Protein AF-A0A0D0AWM8-F1 (afdb_monomer_lite)

Sequence (197 aa):
MLVARLTASSKRKIRGLIKRHLDLTKLFRNLPQSRLDFLKREVLLDTDLSFLTQYEDGWAVDVLIRKVYFERHQMVQEKLRPVRRVRRYNHQSLLTSSRSRVSPEPRLRARRTRANTSSRVAFLSTRLDSATPSLLRFHKAIVQAGLCTDEHLHQLFHMSAASRDTFISQALGRMKSTIFERVAVMDILERMNNEQL

pLDDT: mean 71.69, std 17.21, range [31.72, 91.38]

Foldseek 3Di:
DLVVPCDPVNLVVLLVLCVVQPDLVDDPVPTPVVSVVVSLVVLCPDPVNVVQVVDPPSVSVVVSNNVSSVVSVVVVVVVVPDPPPPDPDDDDDDDDDDDDDDDDDDDDDPDDPPPVDCWVLVVLLVLLCVVPVVSNVLSVLLCVLPPVGSVSLVVLLPDDPVVVLVSLCVSCVVDPDDPVSSVVSSVSSVVSSVVVD

Structure (mmCIF, N/CA/C/O backbone):
data_AF-A0A0D0AWM8-F1
#
_entry.id   AF-A0A0D0AWM8-F1
#
loop_
_atom_site.group_PDB
_atom_site.id
_atom_site.type_symbol
_atom_site.label_atom_id
_atom_site.label_alt_id
_atom_site.label_comp_id
_atom_site.label_asym_id
_atom_site.label_entity_id
_atom_site.label_seq_id
_atom_site.pdbx_PDB_ins_code
_atom_site.Cartn_x
_atom_site.Cartn_y
_atom_site.Cartn_z
_atom_site.occupancy
_atom_site.B_iso_or_equiv
_atom_site.auth_seq_id
_atom_site.auth_comp_id
_atom_site.auth_asym_id
_atom_site.auth_atom_id
_atom_site.pdbx_PDB_model_num
ATOM 1 N N . MET A 1 1 ? -9.111 -0.826 9.618 1.00 50.78 1 MET A N 1
ATOM 2 C CA . MET A 1 1 ? -9.585 -2.145 10.109 1.00 50.78 1 MET A CA 1
ATOM 3 C C . MET A 1 1 ? -8.963 -3.379 9.424 1.00 50.78 1 MET A C 1
ATOM 5 O O . MET A 1 1 ? -9.056 -4.458 9.988 1.00 50.78 1 MET A O 1
ATOM 9 N N . LEU A 1 2 ? -8.269 -3.265 8.278 1.00 52.06 2 LEU A N 1
ATOM 10 C CA . LEU A 1 2 ? -7.658 -4.406 7.555 1.00 52.06 2 LEU A CA 1
ATOM 11 C C . LEU A 1 2 ? -6.510 -5.125 8.296 1.00 52.06 2 LEU A C 1
ATOM 13 O O . LEU A 1 2 ? -6.300 -6.322 8.126 1.00 52.06 2 LEU A O 1
ATOM 17 N N . VAL A 1 3 ? -5.762 -4.405 9.139 1.00 49.53 3 VAL A N 1
ATOM 18 C CA . VAL A 1 3 ? -4.588 -4.955 9.847 1.00 49.53 3 VAL A CA 1
ATOM 19 C C . VAL A 1 3 ? -4.983 -5.853 11.026 1.00 49.53 3 VAL A C 1
ATOM 21 O O . VAL A 1 3 ? -4.228 -6.756 11.364 1.00 49.53 3 VAL A O 1
ATOM 24 N N . ALA A 1 4 ? -6.172 -5.655 11.605 1.00 50.56 4 ALA A N 1
ATOM 25 C CA . ALA A 1 4 ? -6.632 -6.406 12.776 1.00 50.56 4 ALA A CA 1
ATOM 26 C C . ALA A 1 4 ? -7.099 -7.835 12.443 1.00 50.56 4 ALA A C 1
ATOM 28 O O . ALA A 1 4 ? -7.116 -8.688 13.322 1.00 50.56 4 ALA A O 1
ATOM 29 N N . ARG A 1 5 ? -7.446 -8.114 11.177 1.00 56.75 5 ARG A N 1
ATOM 30 C CA . ARG A 1 5 ? -7.924 -9.434 10.724 1.00 56.75 5 ARG A CA 1
ATOM 31 C C . ARG A 1 5 ? -6.872 -10.272 9.998 1.00 56.75 5 ARG A C 1
ATOM 33 O O . ARG A 1 5 ? -7.149 -11.411 9.634 1.00 56.75 5 ARG A O 1
ATOM 40 N N . LEU A 1 6 ? -5.660 -9.749 9.787 1.00 68.12 6 LEU A N 1
ATOM 41 C CA . LEU A 1 6 ? -4.620 -10.514 9.106 1.00 68.12 6 LEU A CA 1
ATOM 42 C C . LEU A 1 6 ? -3.987 -11.521 10.070 1.00 68.12 6 LEU A C 1
ATOM 44 O O . LEU A 1 6 ? -3.055 -11.197 10.807 1.00 68.12 6 LEU A O 1
ATOM 48 N N . THR A 1 7 ? -4.485 -12.753 10.056 1.00 78.75 7 THR A N 1
ATOM 49 C CA . THR A 1 7 ? -3.904 -13.821 10.871 1.00 78.75 7 THR A CA 1
ATOM 50 C C . THR A 1 7 ? -2.469 -14.124 10.423 1.00 78.75 7 THR A C 1
ATOM 52 O O . THR A 1 7 ? -2.086 -13.936 9.259 1.00 78.75 7 THR A O 1
ATOM 55 N N . ALA A 1 8 ? -1.650 -14.641 11.342 1.00 78.19 8 ALA A N 1
ATOM 56 C CA . ALA A 1 8 ? -0.303 -15.107 11.012 1.00 78.19 8 ALA A CA 1
ATOM 57 C C . ALA A 1 8 ? -0.316 -16.191 9.911 1.00 78.19 8 ALA A C 1
ATOM 59 O O . ALA A 1 8 ? 0.629 -16.273 9.123 1.00 78.19 8 ALA A O 1
ATOM 60 N N . SER A 1 9 ? -1.402 -16.973 9.826 1.00 81.56 9 SER A N 1
ATOM 61 C CA . SER A 1 9 ? -1.631 -17.975 8.780 1.00 81.56 9 SER A CA 1
ATOM 62 C C . SER A 1 9 ? -1.803 -17.329 7.400 1.00 81.56 9 SER A C 1
ATOM 64 O O . SER A 1 9 ? -1.044 -17.631 6.476 1.00 81.56 9 SER A O 1
ATOM 66 N N . SER A 1 10 ? -2.694 -16.339 7.283 1.00 82.69 10 SER A N 1
ATOM 67 C CA . SER A 1 10 ? -2.943 -15.595 6.039 1.00 82.69 10 SER A CA 1
ATOM 68 C C . SER A 1 10 ? -1.670 -14.918 5.520 1.00 82.69 10 SER A C 1
ATOM 70 O O . SER A 1 10 ? -1.328 -15.015 4.341 1.00 82.69 10 SER A O 1
ATOM 72 N N . LYS A 1 11 ? -0.888 -14.301 6.418 1.00 84.19 11 LYS A N 1
ATOM 73 C CA . LYS A 1 11 ? 0.402 -13.690 6.062 1.00 84.19 11 LYS A CA 1
ATOM 74 C C . LYS A 1 11 ? 1.405 -14.725 5.537 1.00 84.19 11 LYS A C 1
ATOM 76 O O . LYS A 1 11 ? 2.137 -14.443 4.587 1.00 84.19 11 LYS A O 1
ATOM 81 N N . ARG A 1 12 ? 1.451 -15.918 6.141 1.00 85.75 12 ARG A N 1
ATOM 82 C CA . ARG A 1 12 ? 2.337 -17.018 5.726 1.00 85.75 12 ARG A CA 1
ATOM 83 C C . ARG A 1 12 ? 1.957 -17.553 4.343 1.00 85.75 12 ARG A C 1
ATOM 85 O O . ARG A 1 12 ? 2.853 -17.766 3.528 1.00 85.75 12 ARG A O 1
ATOM 92 N N . LYS A 1 13 ? 0.661 -17.696 4.056 1.00 87.75 13 LYS A N 1
ATOM 93 C CA . LYS A 1 13 ? 0.150 -18.095 2.735 1.00 87.75 13 LYS A CA 1
ATOM 94 C C . LYS A 1 13 ? 0.514 -17.091 1.644 1.00 87.75 13 LYS A C 1
ATOM 96 O O . LYS A 1 13 ? 1.164 -17.466 0.669 1.00 87.75 13 LYS A O 1
ATOM 101 N N . ILE A 1 14 ? 0.216 -15.806 1.856 1.00 88.06 14 ILE A N 1
ATOM 102 C CA . ILE A 1 14 ? 0.568 -14.728 0.913 1.00 88.06 14 ILE A CA 1
ATOM 103 C C . ILE A 1 14 ? 2.084 -14.689 0.679 1.00 88.06 14 ILE A C 1
ATOM 105 O O . ILE A 1 14 ? 2.544 -14.586 -0.456 1.00 88.06 14 ILE A O 1
ATOM 109 N N . ARG A 1 15 ? 2.886 -14.856 1.737 1.00 88.44 15 ARG A N 1
ATOM 110 C CA . ARG A 1 15 ? 4.348 -14.970 1.628 1.00 88.44 15 ARG A CA 1
ATOM 111 C C . ARG A 1 15 ? 4.773 -16.160 0.756 1.00 88.44 15 ARG A C 1
ATOM 113 O O . ARG A 1 15 ? 5.710 -16.026 -0.027 1.00 88.44 15 ARG A O 1
ATOM 120 N N . GLY A 1 16 ? 4.107 -17.307 0.880 1.00 87.94 16 GLY A N 1
ATOM 121 C CA . GLY A 1 16 ? 4.345 -18.485 0.042 1.00 87.94 16 GLY A CA 1
ATOM 122 C C . GLY A 1 16 ? 4.010 -18.248 -1.432 1.00 87.94 16 GLY A C 1
ATOM 123 O O . GLY A 1 16 ? 4.785 -18.631 -2.304 1.00 87.94 16 GLY A O 1
ATOM 124 N N . LEU A 1 17 ? 2.898 -17.570 -1.716 1.00 89.19 17 LEU A N 1
ATOM 125 C CA . LEU A 1 17 ? 2.497 -17.189 -3.074 1.00 89.19 17 LEU A CA 1
ATOM 126 C C . LEU A 1 17 ? 3.496 -16.207 -3.709 1.00 89.19 17 LEU A C 1
ATOM 128 O O . LEU A 1 17 ? 3.991 -16.444 -4.808 1.00 89.19 17 LEU A O 1
ATOM 132 N N . ILE A 1 18 ? 3.901 -15.173 -2.967 1.00 89.38 18 ILE A N 1
ATOM 133 C CA . ILE A 1 18 ? 4.913 -14.199 -3.402 1.00 89.38 18 ILE A CA 1
ATOM 134 C C . ILE A 1 18 ? 6.239 -14.885 -3.753 1.00 89.38 18 ILE A C 1
ATOM 136 O O . ILE A 1 18 ? 6.825 -14.589 -4.789 1.00 89.38 18 ILE A O 1
ATOM 140 N N . LYS A 1 19 ? 6.709 -15.826 -2.924 1.00 87.06 19 LYS A N 1
ATOM 141 C CA . LYS A 1 19 ? 7.959 -16.561 -3.181 1.00 87.06 19 LYS A CA 1
ATOM 142 C C . LYS A 1 19 ? 7.915 -17.420 -4.446 1.00 87.06 19 LYS A C 1
ATOM 144 O O . LYS A 1 19 ? 8.978 -17.653 -5.021 1.00 87.06 19 LYS A O 1
ATOM 149 N N . ARG A 1 20 ? 6.736 -17.933 -4.812 1.00 86.00 20 ARG A N 1
ATOM 150 C CA . ARG A 1 20 ? 6.532 -18.794 -5.987 1.00 86.00 20 ARG A CA 1
ATOM 151 C C . ARG A 1 20 ? 6.455 -17.986 -7.277 1.00 86.00 20 ARG A C 1
ATOM 153 O O . ARG A 1 20 ? 7.038 -18.396 -8.273 1.00 86.00 20 ARG A O 1
ATOM 160 N N . HIS A 1 21 ? 5.775 -16.842 -7.240 1.00 85.81 21 HIS A N 1
ATOM 161 C CA . HIS A 1 21 ? 5.359 -16.144 -8.461 1.00 85.81 21 HIS A CA 1
ATOM 162 C C . HIS A 1 21 ? 6.088 -14.833 -8.734 1.00 85.81 21 HIS A C 1
ATOM 164 O O . HIS A 1 21 ? 6.073 -14.365 -9.873 1.00 85.81 21 HIS A O 1
ATOM 170 N N . LEU A 1 22 ? 6.730 -14.237 -7.724 1.00 87.81 22 LEU A N 1
ATOM 171 C CA . LEU A 1 22 ? 7.427 -12.961 -7.862 1.00 87.81 22 LEU A CA 1
ATOM 172 C C . LEU A 1 22 ? 8.943 -13.118 -7.756 1.00 87.81 22 LEU A C 1
ATOM 174 O O . LEU A 1 22 ? 9.480 -13.833 -6.907 1.00 87.81 22 LEU A O 1
ATOM 178 N N . ASP A 1 23 ? 9.640 -12.362 -8.598 1.00 83.19 23 ASP A N 1
ATOM 179 C CA . ASP A 1 23 ? 11.089 -12.236 -8.548 1.00 83.19 23 ASP A CA 1
ATOM 180 C C . ASP A 1 23 ? 11.499 -11.257 -7.442 1.00 83.19 23 ASP A C 1
ATOM 182 O O . ASP A 1 23 ? 11.475 -10.039 -7.618 1.00 83.19 23 ASP A O 1
ATOM 186 N N . LEU A 1 24 ? 11.909 -11.809 -6.298 1.00 82.75 24 LEU A N 1
ATOM 187 C CA . LEU A 1 24 ? 12.303 -11.047 -5.109 1.00 82.75 24 LEU A CA 1
ATOM 188 C C . LEU A 1 24 ? 13.568 -10.191 -5.300 1.00 82.75 24 LEU A C 1
ATOM 190 O O . LEU A 1 24 ? 13.866 -9.362 -4.436 1.00 82.75 24 LEU A O 1
ATOM 194 N N . THR A 1 25 ? 14.324 -10.389 -6.387 1.00 78.38 25 THR A N 1
ATOM 195 C CA . THR A 1 25 ? 15.493 -9.554 -6.711 1.00 78.38 25 THR A CA 1
ATOM 196 C C . THR A 1 25 ? 15.079 -8.188 -7.255 1.00 78.38 25 THR A C 1
ATOM 198 O O . THR A 1 25 ? 15.811 -7.207 -7.105 1.00 78.38 25 THR A O 1
ATOM 201 N N . LYS A 1 26 ? 13.874 -8.092 -7.826 1.00 78.00 26 LYS A N 1
ATOM 202 C CA . LYS A 1 26 ? 13.343 -6.867 -8.419 1.00 78.00 26 LYS A CA 1
ATOM 203 C C . LYS A 1 26 ? 12.632 -6.012 -7.375 1.00 78.00 26 LYS A C 1
ATOM 205 O O . LYS A 1 26 ? 12.106 -6.482 -6.364 1.00 78.00 26 LYS A O 1
ATOM 210 N N . LEU A 1 27 ? 12.609 -4.704 -7.610 1.00 76.94 27 LEU A N 1
ATOM 211 C CA . LEU A 1 27 ? 11.749 -3.808 -6.839 1.00 76.94 27 LEU A CA 1
ATOM 212 C C . LEU A 1 27 ? 10.287 -4.077 -7.198 1.00 76.94 27 LEU A C 1
ATOM 214 O O . LEU A 1 27 ? 9.996 -4.413 -8.340 1.00 76.94 27 LEU A O 1
ATOM 218 N N . PHE A 1 28 ? 9.375 -3.870 -6.244 1.00 80.88 28 PHE A N 1
ATOM 219 C CA . PHE A 1 28 ? 7.944 -4.123 -6.452 1.00 80.88 28 PHE A CA 1
ATOM 220 C C . PHE A 1 28 ? 7.397 -3.397 -7.692 1.00 80.88 28 PHE A C 1
ATOM 222 O O . PHE A 1 28 ? 6.732 -4.001 -8.520 1.00 80.88 28 PHE A O 1
ATOM 229 N N . ARG A 1 29 ? 7.773 -2.123 -7.864 1.00 80.44 29 ARG A N 1
ATOM 230 C CA . ARG A 1 29 ? 7.414 -1.286 -9.024 1.00 80.44 29 ARG A CA 1
ATOM 231 C C . ARG A 1 29 ? 7.942 -1.784 -10.377 1.00 80.44 29 ARG A C 1
ATOM 233 O O . ARG A 1 29 ? 7.466 -1.341 -11.408 1.00 80.44 29 ARG A O 1
ATOM 240 N N . ASN A 1 30 ? 8.941 -2.665 -10.367 1.00 82.75 30 ASN A N 1
ATOM 241 C CA . ASN A 1 30 ? 9.552 -3.224 -11.574 1.00 82.75 30 ASN A CA 1
ATOM 242 C C . ASN A 1 30 ? 9.025 -4.639 -11.872 1.00 82.75 30 ASN A C 1
ATOM 244 O O . ASN A 1 30 ? 9.560 -5.320 -12.749 1.00 82.75 30 ASN A O 1
ATOM 248 N N . LEU A 1 31 ? 8.052 -5.132 -11.099 1.00 84.56 31 LEU A N 1
ATOM 249 C CA . LEU A 1 31 ? 7.431 -6.421 -11.367 1.00 84.56 31 LEU A CA 1
ATOM 250 C C . LEU A 1 31 ? 6.466 -6.288 -12.553 1.00 84.56 31 LEU A C 1
ATOM 252 O O . LEU A 1 31 ? 5.778 -5.274 -12.660 1.00 84.56 31 LEU A O 1
ATOM 256 N N . PRO A 1 32 ? 6.384 -7.299 -13.434 1.00 89.44 32 PRO A N 1
ATOM 257 C CA . PRO A 1 32 ? 5.411 -7.289 -14.517 1.00 89.44 32 PRO A CA 1
ATOM 258 C C . PRO A 1 32 ? 3.991 -7.218 -13.952 1.00 89.44 32 PRO A C 1
ATOM 260 O O . PRO A 1 32 ? 3.639 -8.031 -13.092 1.00 89.44 32 PRO A O 1
ATOM 263 N N . GLN A 1 33 ? 3.167 -6.304 -14.469 1.00 86.56 33 GLN A N 1
ATOM 264 C CA . GLN A 1 33 ? 1.781 -6.148 -14.019 1.00 86.56 33 GLN A CA 1
ATOM 265 C C . GLN A 1 33 ? 0.993 -7.459 -14.155 1.00 86.56 33 GLN A C 1
ATOM 267 O O . GLN A 1 33 ? 0.321 -7.872 -13.219 1.00 86.56 33 GLN A O 1
ATOM 272 N N . SER A 1 34 ? 1.216 -8.208 -15.239 1.00 89.44 34 SER A N 1
ATOM 273 C CA . SER A 1 34 ? 0.613 -9.530 -15.455 1.00 89.44 34 SER A CA 1
ATOM 274 C C . SER A 1 34 ? 0.899 -10.541 -14.337 1.00 89.44 34 SER A C 1
ATOM 276 O O . SER A 1 34 ? 0.054 -11.380 -14.029 1.00 89.44 34 SER A O 1
ATOM 278 N N . ARG A 1 35 ? 2.071 -10.469 -13.690 1.00 88.81 35 ARG A N 1
ATOM 279 C CA . ARG A 1 35 ? 2.420 -11.329 -12.545 1.00 88.81 35 ARG A CA 1
ATOM 280 C C . ARG A 1 35 ? 1.729 -10.881 -11.264 1.00 88.81 35 ARG A C 1
ATOM 282 O O . ARG A 1 35 ? 1.361 -11.731 -10.457 1.00 88.81 35 ARG A O 1
ATOM 289 N N . LEU A 1 36 ? 1.556 -9.573 -11.082 1.00 87.62 36 LEU A N 1
ATOM 290 C CA . LEU A 1 36 ? 0.803 -9.017 -9.959 1.00 87.62 36 LEU A CA 1
ATOM 291 C C . LEU A 1 36 ? -0.684 -9.355 -10.083 1.00 87.62 36 LEU A C 1
ATOM 293 O O . LEU A 1 36 ? -1.266 -9.842 -9.118 1.00 87.62 36 LEU A O 1
ATOM 297 N N . ASP A 1 37 ? -1.262 -9.207 -11.273 1.00 89.38 37 ASP A N 1
ATOM 298 C CA . ASP A 1 37 ? -2.662 -9.540 -11.544 1.00 89.38 37 ASP A CA 1
ATOM 299 C C . ASP A 1 37 ? -2.925 -11.039 -11.370 1.00 89.38 37 ASP A C 1
ATOM 301 O O . ASP A 1 37 ? -3.928 -11.433 -10.775 1.00 89.38 37 ASP A O 1
ATOM 305 N N . PHE A 1 38 ? -2.002 -11.890 -11.832 1.00 91.38 38 PHE A N 1
ATOM 306 C CA . PHE A 1 38 ? -2.073 -13.333 -11.605 1.00 91.38 38 PHE A CA 1
ATOM 307 C C . PHE A 1 38 ? -2.063 -13.669 -10.109 1.00 91.38 38 PHE A C 1
ATOM 309 O O . PHE A 1 38 ? -2.943 -14.378 -9.625 1.00 91.38 38 PHE A O 1
ATOM 316 N N . LEU A 1 39 ? -1.108 -13.107 -9.360 1.00 90.69 39 LEU A N 1
ATOM 317 C CA . LEU A 1 39 ? -1.007 -13.304 -7.916 1.00 90.69 39 LEU A CA 1
ATOM 318 C C . LEU A 1 39 ? -2.261 -12.801 -7.185 1.00 90.69 39 LEU A C 1
ATOM 320 O O . LEU A 1 39 ? -2.728 -13.444 -6.248 1.00 90.69 39 LEU A O 1
ATOM 324 N N . LYS A 1 40 ? -2.819 -11.666 -7.616 1.00 89.56 40 LYS A N 1
ATOM 325 C CA . LYS A 1 40 ? -4.054 -11.094 -7.074 1.00 89.56 40 LYS A CA 1
ATOM 326 C C . LYS A 1 40 ? -5.232 -12.045 -7.269 1.00 89.56 40 LYS A C 1
ATOM 328 O O . LYS A 1 40 ? -5.957 -12.302 -6.312 1.00 89.56 40 LYS A O 1
ATOM 333 N N . ARG A 1 41 ? -5.386 -12.620 -8.466 1.00 89.25 41 ARG A N 1
ATOM 334 C CA . ARG A 1 41 ? -6.412 -13.638 -8.745 1.00 89.25 41 ARG A CA 1
ATOM 335 C C . ARG A 1 41 ? -6.224 -14.878 -7.876 1.00 89.25 41 ARG A C 1
ATOM 337 O O . ARG A 1 41 ? -7.182 -15.336 -7.273 1.00 89.25 41 ARG A O 1
ATOM 344 N N . GLU A 1 42 ? -5.002 -15.385 -7.751 1.00 89.50 42 GLU A N 1
ATOM 345 C CA . GLU A 1 42 ? -4.717 -16.575 -6.939 1.00 89.50 42 GLU A CA 1
ATOM 346 C C . GLU A 1 42 ? -5.000 -16.347 -5.445 1.00 89.50 42 GLU A C 1
ATOM 348 O O . GLU A 1 42 ? -5.517 -17.233 -4.773 1.00 89.50 42 GLU A O 1
ATOM 353 N N . VAL A 1 43 ? -4.730 -15.142 -4.929 1.00 88.25 43 VAL A N 1
ATOM 354 C CA . VAL A 1 43 ? -5.095 -14.752 -3.558 1.00 88.25 43 VAL A CA 1
ATOM 355 C C . VAL A 1 43 ? -6.612 -14.696 -3.370 1.00 88.25 43 VAL A C 1
ATOM 357 O O . VAL A 1 43 ? -7.100 -15.145 -2.339 1.00 88.25 43 VAL A O 1
ATOM 360 N N . LEU A 1 44 ? -7.354 -14.162 -4.343 1.00 87.31 44 LEU A N 1
ATOM 361 C CA . LEU A 1 44 ? -8.818 -14.080 -4.280 1.00 87.31 44 LEU A CA 1
ATOM 362 C C . LEU A 1 44 ? -9.501 -15.450 -4.407 1.00 87.31 44 LEU A C 1
ATOM 364 O O . LEU A 1 44 ? -10.612 -15.618 -3.915 1.00 87.31 44 LEU A O 1
ATOM 368 N N . LEU A 1 45 ? -8.840 -16.419 -5.044 1.00 87.31 45 LEU A N 1
ATOM 369 C CA . LEU A 1 45 ? -9.319 -17.797 -5.177 1.00 87.31 45 LEU A CA 1
ATOM 370 C C . LEU A 1 45 ? -9.010 -18.673 -3.947 1.00 87.31 45 LEU A C 1
ATOM 372 O O . LEU A 1 45 ? -9.565 -19.764 -3.831 1.00 87.31 45 LEU A O 1
ATOM 376 N N . ASP A 1 46 ? -8.144 -18.234 -3.026 1.00 86.31 46 ASP A N 1
ATOM 377 C CA . ASP A 1 46 ? -7.833 -18.982 -1.801 1.00 86.31 46 ASP A CA 1
ATOM 378 C C . ASP A 1 46 ? -8.951 -18.792 -0.761 1.00 86.31 46 ASP A C 1
ATOM 380 O O . ASP A 1 46 ? -9.216 -17.681 -0.294 1.00 86.31 46 ASP A O 1
ATOM 384 N N . THR A 1 47 ? -9.589 -19.891 -0.355 1.00 82.56 47 THR A N 1
ATOM 385 C CA . THR A 1 47 ? -10.704 -19.898 0.606 1.00 82.56 47 THR A CA 1
ATOM 386 C C . THR A 1 47 ? -10.344 -19.272 1.953 1.00 82.56 47 THR A C 1
ATOM 388 O O . THR A 1 47 ? -11.189 -18.616 2.566 1.00 82.56 47 THR A O 1
ATOM 391 N N . ASP A 1 48 ? -9.084 -19.375 2.389 1.00 81.38 48 ASP A N 1
ATOM 392 C CA . ASP A 1 48 ? -8.620 -18.792 3.660 1.00 81.38 48 ASP A CA 1
ATOM 393 C C . ASP A 1 48 ? -8.409 -17.273 3.571 1.00 81.38 48 ASP A C 1
ATOM 395 O O . ASP A 1 48 ? -8.196 -16.596 4.582 1.00 81.38 48 ASP A O 1
ATOM 399 N N . LEU A 1 49 ? -8.424 -16.733 2.353 1.00 83.62 49 LEU A N 1
ATOM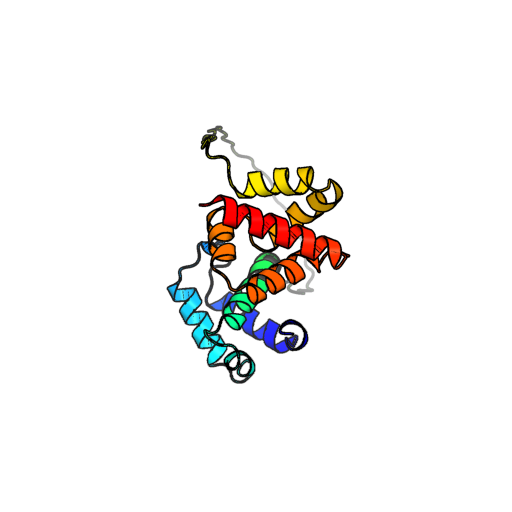 400 C CA . LEU A 1 49 ? -8.294 -15.315 2.040 1.00 83.62 49 LEU A CA 1
ATOM 401 C C . LEU A 1 49 ? -9.588 -14.752 1.437 1.00 83.62 49 LEU A C 1
ATOM 403 O O . LEU A 1 49 ? -9.609 -13.594 1.032 1.00 83.62 49 LEU A O 1
ATOM 407 N N . SER A 1 50 ? -10.678 -15.525 1.452 1.00 81.19 50 SER A N 1
ATOM 408 C CA . SER A 1 50 ? -11.997 -15.134 0.938 1.00 81.19 50 SER A CA 1
ATOM 409 C C . SER A 1 50 ? -12.530 -13.843 1.559 1.00 81.19 50 SER A C 1
ATOM 411 O O . SER A 1 50 ? -13.167 -13.058 0.875 1.00 81.19 50 SER A O 1
ATOM 413 N N . PHE A 1 51 ? -12.185 -13.526 2.810 1.00 82.44 51 PHE A N 1
ATOM 414 C CA . PHE A 1 51 ? -12.526 -12.233 3.419 1.00 82.44 51 PHE A CA 1
ATOM 415 C C . PHE A 1 51 ? -11.932 -11.025 2.670 1.00 82.44 51 PHE A C 1
ATOM 417 O O . PHE A 1 51 ? -12.292 -9.889 2.964 1.00 82.44 51 PHE A O 1
ATOM 424 N N . LEU A 1 52 ? -10.989 -11.221 1.744 1.00 82.75 52 LEU A N 1
ATOM 425 C CA . LEU A 1 52 ? -10.443 -10.155 0.909 1.00 82.75 52 LEU A CA 1
ATOM 426 C C . LEU A 1 52 ? -11.349 -9.797 -0.274 1.00 82.75 52 LEU A C 1
ATOM 428 O O . LEU A 1 52 ? -11.192 -8.706 -0.814 1.00 82.75 52 LEU A O 1
ATOM 432 N N . THR A 1 53 ? -12.305 -10.655 -0.644 1.00 82.69 53 THR A N 1
ATOM 433 C CA . THR A 1 53 ? -13.268 -10.380 -1.726 1.00 82.69 53 THR A CA 1
ATOM 434 C C . THR A 1 53 ? -14.286 -9.308 -1.342 1.00 82.69 53 THR A C 1
ATOM 436 O O . THR A 1 53 ? -14.836 -8.656 -2.218 1.00 82.69 53 THR A O 1
ATOM 439 N N . GLN A 1 54 ? -14.487 -9.068 -0.039 1.00 80.25 54 GLN A N 1
ATOM 440 C CA . GLN A 1 54 ? -15.374 -8.011 0.467 1.00 80.25 54 GLN A CA 1
ATOM 441 C C . GLN A 1 54 ? -14.851 -6.588 0.186 1.00 80.25 54 GLN A C 1
ATOM 443 O O . GLN A 1 54 ? -15.543 -5.614 0.464 1.00 80.25 54 GLN A O 1
ATOM 448 N N . TYR A 1 55 ? -13.606 -6.454 -0.284 1.00 80.38 55 TYR A N 1
ATOM 449 C CA . TYR A 1 55 ? -13.017 -5.171 -0.649 1.00 80.38 55 TYR A CA 1
ATOM 450 C C . TYR A 1 55 ? -13.099 -4.995 -2.164 1.00 80.38 55 TYR A C 1
ATOM 452 O O . TYR A 1 55 ? -12.475 -5.754 -2.910 1.00 80.38 55 TYR A O 1
ATOM 460 N N . GLU A 1 56 ? -13.840 -3.972 -2.591 1.00 74.25 56 GLU A N 1
ATOM 461 C CA . GLU A 1 56 ? -14.014 -3.609 -4.000 1.00 74.25 56 GLU A CA 1
ATOM 462 C C . GLU A 1 56 ? -12.669 -3.472 -4.725 1.00 74.25 56 GLU A C 1
ATOM 464 O O . GLU A 1 56 ? -11.642 -3.147 -4.124 1.00 74.25 56 GLU A O 1
ATOM 469 N N . ASP A 1 57 ? -12.647 -3.810 -6.012 1.00 75.56 57 ASP A N 1
ATOM 470 C CA . ASP A 1 57 ? -11.467 -3.758 -6.887 1.00 75.56 57 ASP A CA 1
ATOM 471 C C . ASP A 1 57 ? -10.234 -4.545 -6.404 1.00 75.56 57 ASP A C 1
ATOM 473 O O . ASP A 1 57 ? -9.149 -4.455 -6.985 1.00 75.56 57 ASP A O 1
ATOM 477 N N . GLY A 1 58 ? -10.352 -5.338 -5.335 1.00 75.25 58 GLY A N 1
ATOM 478 C CA . GLY A 1 58 ? -9.257 -6.106 -4.751 1.00 75.25 58 GLY A CA 1
ATOM 479 C C . GLY A 1 58 ? -8.087 -5.249 -4.251 1.00 75.25 58 GLY A C 1
ATOM 480 O O . GLY A 1 58 ? -6.976 -5.767 -4.121 1.00 75.25 58 GLY A O 1
ATOM 481 N N . TRP A 1 59 ? -8.293 -3.960 -3.953 1.00 80.31 59 TRP A N 1
ATOM 482 C CA . TRP A 1 59 ? -7.220 -3.064 -3.483 1.00 80.31 59 TRP A CA 1
ATOM 483 C C . TRP A 1 59 ? -6.562 -3.579 -2.194 1.00 80.31 59 TRP A C 1
ATOM 485 O O . TRP A 1 59 ? -5.356 -3.431 -1.980 1.00 80.31 59 TRP A O 1
ATOM 495 N N . ALA A 1 60 ? -7.346 -4.237 -1.336 1.00 82.06 60 ALA A N 1
ATOM 496 C CA . ALA A 1 60 ? -6.860 -4.839 -0.103 1.00 82.06 60 ALA A CA 1
ATOM 497 C C . ALA A 1 60 ? -5.805 -5.920 -0.374 1.00 82.06 60 ALA A C 1
ATOM 499 O O . ALA A 1 60 ? -4.817 -6.023 0.356 1.00 82.06 60 ALA A O 1
ATOM 500 N N . VAL A 1 61 ? -5.980 -6.689 -1.452 1.00 84.88 61 VAL A N 1
ATOM 501 C CA . VAL A 1 61 ? -5.016 -7.697 -1.899 1.00 84.88 61 VAL A CA 1
ATOM 502 C C . VAL A 1 61 ? -3.718 -7.022 -2.333 1.00 84.88 61 VAL A C 1
ATOM 504 O O . VAL A 1 61 ? -2.646 -7.428 -1.886 1.00 84.88 61 VAL A O 1
ATOM 507 N N . ASP A 1 62 ? -3.799 -5.934 -3.101 1.00 83.69 62 ASP A N 1
ATOM 508 C CA . ASP A 1 62 ? -2.622 -5.186 -3.557 1.00 83.69 62 ASP A CA 1
ATOM 509 C C . ASP A 1 62 ? -1.821 -4.600 -2.390 1.00 83.69 62 ASP A C 1
ATOM 511 O O . ASP A 1 62 ? -0.591 -4.712 -2.343 1.00 83.69 62 ASP A O 1
ATOM 515 N N . VAL A 1 63 ? -2.508 -4.026 -1.400 1.00 82.50 63 VAL A N 1
ATOM 516 C CA . VAL A 1 63 ? -1.880 -3.502 -0.179 1.00 82.50 63 VAL A CA 1
ATOM 517 C C . VAL A 1 63 ? -1.195 -4.618 0.608 1.00 82.50 63 VAL A C 1
ATOM 519 O O . VAL A 1 63 ? -0.078 -4.433 1.100 1.00 82.50 63 VAL A O 1
ATOM 522 N N . LEU A 1 64 ? -1.823 -5.789 0.719 1.00 84.31 64 LEU A N 1
ATOM 523 C CA . LEU A 1 64 ? -1.254 -6.925 1.440 1.00 84.31 64 LEU A CA 1
ATOM 524 C C . LEU A 1 64 ? -0.056 -7.532 0.725 1.00 84.31 64 LEU A C 1
ATOM 526 O O . LEU A 1 64 ? 0.968 -7.770 1.371 1.00 84.31 64 LEU A O 1
ATOM 530 N N . ILE A 1 65 ? -0.147 -7.725 -0.590 1.00 86.31 65 ILE A N 1
ATOM 531 C CA . ILE A 1 65 ? 0.969 -8.197 -1.406 1.00 86.31 65 ILE A CA 1
ATOM 532 C C . ILE A 1 65 ? 2.141 -7.230 -1.250 1.00 86.31 65 ILE A C 1
ATOM 534 O O . ILE A 1 65 ? 3.233 -7.673 -0.899 1.00 86.31 65 ILE A O 1
ATOM 538 N N . ARG A 1 66 ? 1.923 -5.914 -1.405 1.00 84.88 66 ARG A N 1
ATOM 539 C CA . ARG A 1 66 ? 2.966 -4.897 -1.190 1.00 84.88 66 ARG A CA 1
ATOM 540 C C . ARG A 1 66 ? 3.566 -5.009 0.201 1.00 84.88 66 ARG A C 1
ATOM 542 O O . ARG A 1 66 ? 4.781 -5.123 0.330 1.00 84.88 66 ARG A O 1
ATOM 549 N N . LYS A 1 67 ? 2.736 -5.016 1.246 1.00 81.81 67 LYS A N 1
ATOM 550 C CA . LYS A 1 67 ? 3.189 -5.065 2.643 1.00 81.81 67 LYS A CA 1
ATOM 551 C C . LYS A 1 67 ? 4.060 -6.289 2.917 1.00 81.81 67 LYS A C 1
ATOM 553 O O . LYS A 1 67 ? 5.124 -6.153 3.513 1.00 81.81 67 LYS A O 1
ATOM 558 N N . VAL A 1 68 ? 3.636 -7.467 2.463 1.00 83.69 68 VAL A N 1
ATOM 559 C CA . VAL A 1 68 ? 4.409 -8.704 2.621 1.00 83.69 68 VAL A CA 1
ATOM 560 C C . VAL A 1 68 ? 5.672 -8.659 1.754 1.00 83.69 68 VAL A C 1
ATOM 562 O O . VAL A 1 68 ? 6.739 -9.045 2.221 1.00 83.69 68 VAL A O 1
ATOM 565 N N . TYR A 1 69 ? 5.607 -8.110 0.542 1.00 83.56 69 TYR A N 1
ATOM 566 C CA . TYR A 1 69 ? 6.756 -7.949 -0.352 1.00 83.56 69 TYR A CA 1
ATOM 567 C C . TYR A 1 69 ? 7.803 -6.948 0.160 1.00 83.56 69 TYR A C 1
ATOM 569 O O . TYR A 1 69 ? 8.998 -7.120 -0.071 1.00 83.56 69 TYR A O 1
ATOM 577 N N . PHE A 1 70 ? 7.418 -5.908 0.896 1.00 80.31 70 PHE A N 1
ATOM 578 C CA . PHE A 1 70 ? 8.381 -5.003 1.534 1.00 80.31 70 PHE A CA 1
ATOM 579 C C . PHE A 1 70 ? 9.230 -5.718 2.598 1.00 80.31 70 PHE A C 1
ATOM 581 O O . PHE A 1 70 ? 10.374 -5.332 2.830 1.00 80.31 70 PHE A O 1
ATOM 588 N N . GLU A 1 71 ? 8.742 -6.834 3.146 1.00 80.94 71 GLU A N 1
ATOM 589 C CA . GLU A 1 71 ? 9.513 -7.747 3.997 1.00 80.94 71 GLU A CA 1
ATOM 590 C C . GLU A 1 71 ? 10.383 -8.735 3.185 1.00 80.94 71 GLU A C 1
ATOM 592 O O . GLU A 1 71 ? 10.947 -9.669 3.757 1.00 80.94 71 GLU A O 1
ATOM 597 N N . ARG A 1 72 ? 10.544 -8.554 1.859 1.00 75.38 72 ARG A N 1
ATOM 598 C CA . ARG A 1 72 ? 11.312 -9.469 0.983 1.00 75.38 72 ARG A CA 1
ATOM 599 C C . ARG A 1 72 ? 12.736 -9.712 1.454 1.00 75.38 72 ARG A C 1
ATOM 601 O O . ARG A 1 72 ? 13.249 -10.799 1.233 1.00 75.38 72 ARG A O 1
ATOM 608 N N . HIS A 1 73 ? 13.368 -8.751 2.128 1.00 66.81 73 HIS A N 1
ATOM 609 C CA . HIS A 1 73 ? 14.714 -8.941 2.668 1.00 66.81 73 HIS A CA 1
ATOM 610 C C . HIS A 1 73 ? 14.766 -10.115 3.659 1.00 66.81 73 HIS A C 1
ATOM 612 O O . HIS A 1 73 ? 15.714 -10.891 3.610 1.00 66.81 73 HIS A O 1
ATOM 618 N N . GLN A 1 74 ? 13.715 -10.329 4.463 1.00 69.50 74 GLN A N 1
ATOM 619 C CA . GLN A 1 74 ? 13.604 -11.512 5.324 1.00 69.50 74 GLN A CA 1
ATOM 620 C C . GLN A 1 74 ? 13.451 -12.797 4.498 1.00 69.50 74 GLN A C 1
ATOM 622 O O . GLN A 1 74 ? 14.050 -13.814 4.823 1.00 69.50 74 GLN A O 1
ATOM 627 N N . MET A 1 75 ? 12.707 -12.754 3.390 1.00 72.19 75 MET A N 1
ATOM 628 C CA . MET A 1 75 ? 12.502 -13.914 2.510 1.00 72.19 75 MET A CA 1
ATOM 629 C C . MET A 1 75 ? 13.755 -14.293 1.713 1.00 72.19 75 MET A C 1
ATOM 631 O O . MET A 1 75 ? 14.008 -15.473 1.480 1.00 72.19 75 MET A O 1
ATOM 635 N N . VAL A 1 76 ? 14.534 -13.296 1.292 1.00 68.69 76 VAL A N 1
ATOM 636 C CA . VAL A 1 76 ? 15.827 -13.480 0.627 1.00 68.69 76 VAL A CA 1
ATOM 637 C C . VAL A 1 76 ? 16.849 -14.012 1.630 1.00 68.69 76 VAL A C 1
ATOM 639 O O . VAL A 1 76 ? 17.551 -14.968 1.325 1.00 68.69 76 VAL A O 1
ATOM 642 N N . GLN A 1 77 ? 16.871 -13.486 2.859 1.00 62.09 77 GLN A N 1
ATOM 643 C CA . GLN A 1 77 ? 17.710 -14.028 3.931 1.00 62.09 77 GLN A CA 1
ATOM 644 C C . GLN A 1 77 ? 17.315 -15.457 4.327 1.00 62.09 77 GLN A C 1
ATOM 646 O O . GLN A 1 77 ? 18.198 -16.260 4.593 1.00 62.09 77 GLN A O 1
ATOM 651 N N . GLU A 1 78 ? 16.028 -15.818 4.319 1.00 62.19 78 GLU A N 1
ATOM 652 C CA . GLU A 1 78 ? 15.581 -17.207 4.509 1.00 62.19 78 GLU A CA 1
ATOM 653 C C . GLU A 1 78 ? 16.092 -18.142 3.400 1.00 62.19 78 GLU A C 1
ATOM 655 O O . GLU A 1 78 ? 16.472 -19.268 3.706 1.00 62.19 78 GLU A O 1
ATOM 660 N N . LYS A 1 79 ? 16.150 -17.687 2.136 1.00 58.59 79 LYS A N 1
ATOM 661 C CA . LYS A 1 79 ? 16.751 -18.453 1.023 1.00 58.59 79 LYS A CA 1
ATOM 662 C C . LYS A 1 79 ? 18.275 -18.572 1.135 1.00 58.59 79 LYS A C 1
ATOM 664 O O . LYS A 1 79 ? 18.836 -19.553 0.665 1.00 58.59 79 LYS A O 1
ATOM 669 N N . LEU A 1 80 ? 18.929 -17.579 1.738 1.00 53.31 80 LEU A N 1
ATOM 670 C CA . LEU A 1 80 ? 20.383 -17.520 1.909 1.00 53.31 80 LEU A CA 1
ATOM 671 C C . LEU A 1 80 ? 20.869 -18.089 3.242 1.00 53.31 80 LEU A C 1
ATOM 673 O O . LEU A 1 80 ? 22.077 -18.141 3.462 1.00 53.31 80 LEU A O 1
ATOM 677 N N . ARG A 1 81 ? 19.974 -18.517 4.144 1.00 47.06 81 ARG A N 1
ATOM 678 C CA . ARG A 1 81 ? 20.406 -19.239 5.339 1.00 47.06 81 ARG A CA 1
ATOM 679 C C . ARG A 1 81 ? 21.070 -20.526 4.859 1.00 47.06 81 ARG A C 1
ATOM 681 O O . ARG A 1 81 ? 20.372 -21.362 4.280 1.00 47.06 81 ARG A O 1
ATOM 688 N N . PRO A 1 82 ? 22.383 -20.715 5.097 1.00 47.22 82 PRO A N 1
ATOM 689 C CA . PRO A 1 82 ? 22.975 -22.018 4.892 1.00 47.22 82 PRO A CA 1
ATOM 690 C C . PRO A 1 82 ? 22.151 -22.969 5.744 1.00 47.22 82 PRO A C 1
ATOM 692 O O . PRO A 1 82 ? 21.964 -22.735 6.943 1.00 47.22 82 PRO A O 1
ATOM 695 N N . VAL A 1 83 ? 21.585 -23.990 5.104 1.00 51.88 83 VAL A N 1
ATOM 696 C CA . VAL A 1 83 ? 20.978 -25.113 5.803 1.00 51.88 83 VAL A CA 1
ATOM 697 C C . VAL A 1 83 ? 22.042 -25.555 6.795 1.00 51.88 83 VAL A C 1
ATOM 699 O O . VAL A 1 83 ? 23.061 -26.118 6.392 1.00 51.88 83 VAL A O 1
ATOM 702 N N . ARG A 1 84 ? 21.857 -25.239 8.083 1.00 46.12 84 ARG A N 1
ATOM 703 C CA . ARG A 1 84 ? 22.652 -25.822 9.157 1.00 46.12 84 ARG A CA 1
ATOM 704 C C . ARG A 1 84 ? 22.261 -27.288 9.162 1.00 46.12 84 ARG A C 1
ATOM 706 O O . ARG A 1 84 ? 21.393 -27.713 9.917 1.00 46.12 84 ARG A O 1
ATOM 713 N N . ARG A 1 85 ? 22.856 -28.051 8.244 1.00 41.19 85 ARG A N 1
ATOM 714 C CA . ARG A 1 85 ? 22.909 -29.494 8.338 1.00 41.19 85 ARG A CA 1
ATOM 715 C C . ARG A 1 85 ? 23.657 -29.73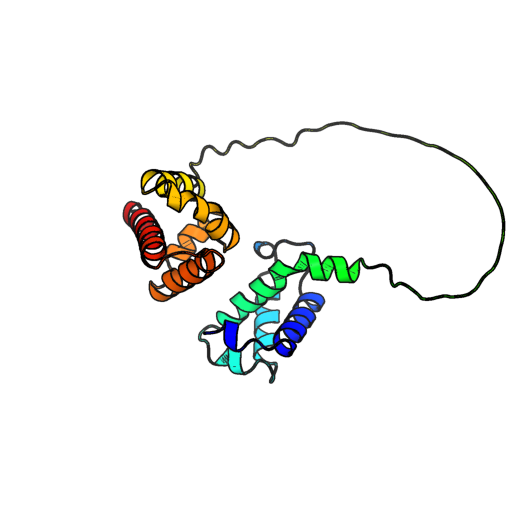0 9.632 1.00 41.19 85 ARG A C 1
ATOM 717 O O . ARG A 1 85 ? 24.869 -29.555 9.700 1.00 41.19 85 ARG A O 1
ATOM 724 N N . VAL A 1 86 ? 22.906 -30.067 10.670 1.00 45.28 86 VAL A N 1
ATOM 725 C CA . VAL A 1 86 ? 23.440 -30.769 11.823 1.00 45.28 86 VAL A CA 1
ATOM 726 C C . VAL A 1 86 ? 23.960 -32.093 11.269 1.00 45.28 86 VAL A C 1
ATOM 728 O O . VAL A 1 86 ? 23.243 -33.080 11.187 1.00 45.28 86 VAL A O 1
ATOM 731 N N . ARG A 1 87 ? 25.199 -32.087 10.786 1.00 43.19 87 ARG A N 1
ATOM 732 C CA . ARG A 1 87 ? 26.013 -33.285 10.656 1.00 43.19 87 ARG A CA 1
ATOM 733 C C . ARG A 1 87 ? 27.040 -33.195 11.768 1.00 43.19 87 ARG A C 1
ATOM 735 O O . ARG A 1 87 ? 28.133 -32.675 11.590 1.00 43.19 87 ARG A O 1
ATOM 742 N N . ARG A 1 88 ? 26.639 -33.694 12.940 1.00 48.41 88 ARG A N 1
ATOM 743 C CA . ARG A 1 88 ? 27.586 -34.406 13.796 1.00 48.41 88 ARG A CA 1
ATOM 744 C C . ARG A 1 88 ? 28.166 -35.507 12.920 1.00 48.41 88 ARG A C 1
ATOM 746 O O . ARG A 1 88 ? 27.381 -36.321 12.468 1.00 48.41 88 ARG A O 1
ATOM 753 N N . TYR A 1 89 ? 29.454 -35.456 12.620 1.00 37.16 89 TYR A N 1
ATOM 754 C CA . TYR A 1 89 ? 30.355 -36.606 12.547 1.00 37.16 89 TYR A CA 1
ATOM 755 C C . TYR A 1 89 ? 31.776 -36.045 12.452 1.00 37.16 89 TYR A C 1
ATOM 757 O O . TYR A 1 89 ? 32.103 -35.287 11.540 1.00 37.16 89 TYR A O 1
ATOM 765 N N . ASN A 1 90 ? 32.571 -36.376 13.469 1.00 45.53 90 ASN A N 1
ATOM 766 C CA . ASN A 1 90 ? 34.017 -36.206 13.509 1.00 45.53 90 ASN A CA 1
ATOM 767 C C . ASN A 1 90 ? 34.654 -36.868 12.286 1.00 45.53 90 ASN A C 1
ATOM 769 O O . ASN A 1 90 ? 34.235 -37.964 11.944 1.00 45.53 90 ASN A O 1
ATOM 773 N N . HIS A 1 91 ? 35.680 -36.245 11.705 1.00 36.28 91 HIS A N 1
ATOM 774 C CA . HIS A 1 91 ? 36.974 -36.880 11.427 1.00 36.28 91 HIS A CA 1
ATOM 775 C C . HIS A 1 91 ? 38.000 -35.808 11.003 1.00 36.28 91 HIS A C 1
ATOM 777 O O . HIS A 1 91 ? 37.726 -34.960 10.156 1.00 36.28 91 HIS A O 1
ATOM 783 N N . GLN A 1 92 ? 39.170 -35.856 11.653 1.00 39.25 92 GLN A N 1
ATOM 784 C CA . GLN A 1 92 ? 40.484 -35.354 11.208 1.00 39.25 92 GLN A CA 1
ATOM 785 C C . GLN A 1 92 ? 40.668 -35.578 9.686 1.00 39.25 92 GLN A C 1
ATOM 787 O O . GLN A 1 92 ? 40.160 -36.561 9.163 1.00 39.25 92 GLN A O 1
ATOM 792 N N . SER A 1 93 ? 41.382 -34.781 8.888 1.00 37.84 93 SER A N 1
ATOM 793 C CA . SER A 1 93 ? 42.799 -34.432 9.014 1.00 37.84 93 SER A CA 1
ATOM 794 C C . SER A 1 93 ? 43.256 -33.672 7.746 1.00 37.84 93 SER A C 1
ATOM 796 O O . SER A 1 93 ? 42.834 -34.030 6.653 1.00 37.84 93 SER A O 1
ATOM 798 N N . LEU A 1 94 ? 44.177 -32.716 7.923 1.00 39.47 94 LEU A N 1
ATOM 799 C CA . LEU A 1 94 ? 45.345 -32.385 7.076 1.00 39.47 94 LEU A CA 1
ATOM 800 C C . LEU A 1 94 ? 45.229 -31.827 5.626 1.00 39.47 94 LEU A C 1
ATOM 802 O O . LEU A 1 94 ? 44.920 -32.525 4.670 1.00 39.47 94 LEU A O 1
ATOM 806 N N . LEU A 1 95 ? 45.790 -30.607 5.517 1.00 40.56 95 LEU A N 1
ATOM 807 C CA . LEU A 1 95 ? 46.827 -30.136 4.571 1.00 40.56 95 LEU A CA 1
ATOM 808 C C . LEU A 1 95 ? 46.485 -29.533 3.191 1.00 40.56 95 LEU A C 1
ATOM 810 O O . LEU A 1 95 ? 45.638 -29.992 2.437 1.00 40.56 95 LEU A O 1
ATOM 814 N N . THR A 1 96 ? 47.364 -28.568 2.864 1.00 36.09 96 THR A N 1
ATOM 815 C CA . THR A 1 96 ? 47.659 -27.863 1.594 1.00 36.09 96 THR A CA 1
ATOM 816 C C . THR A 1 96 ? 46.742 -26.672 1.263 1.00 36.09 96 THR A C 1
ATOM 818 O O . THR A 1 96 ? 45.531 -26.816 1.225 1.00 36.09 96 THR A O 1
ATOM 821 N N . SER A 1 97 ? 47.163 -25.402 1.167 1.00 34.09 97 SER A N 1
ATOM 822 C CA . SER A 1 97 ? 48.354 -24.671 0.672 1.00 34.09 97 SER A CA 1
ATOM 823 C C . SER A 1 97 ? 48.024 -23.900 -0.624 1.00 34.09 97 SER A C 1
ATOM 825 O O . SER A 1 97 ? 47.704 -24.486 -1.648 1.00 34.09 97 SER A O 1
ATOM 827 N N . SER A 1 98 ? 48.103 -22.567 -0.505 1.00 37.28 98 SER A N 1
ATOM 828 C CA . SER A 1 98 ? 48.540 -21.546 -1.480 1.00 37.28 98 SER A CA 1
ATOM 829 C C . SER A 1 98 ? 48.000 -21.527 -2.926 1.00 37.28 98 SER A C 1
ATOM 831 O O . SER A 1 98 ? 48.368 -22.365 -3.735 1.00 37.28 98 SER A O 1
ATOM 833 N N . ARG A 1 99 ? 47.383 -20.408 -3.354 1.00 31.72 99 ARG A N 1
ATOM 834 C CA . ARG A 1 99 ? 48.059 -19.286 -4.061 1.00 31.72 99 ARG A CA 1
ATOM 835 C C . ARG A 1 99 ? 47.077 -18.231 -4.603 1.00 31.72 99 ARG A C 1
ATOM 837 O O . ARG A 1 99 ? 46.052 -18.534 -5.194 1.00 31.72 99 ARG A O 1
ATOM 844 N N . SER A 1 100 ? 47.512 -16.986 -4.416 1.00 34.62 100 SER A N 1
ATOM 845 C CA . SER A 1 100 ? 47.259 -15.752 -5.175 1.00 34.62 100 SER A CA 1
ATOM 846 C C . SER A 1 100 ? 46.798 -15.915 -6.632 1.00 34.62 100 SER A C 1
ATOM 848 O O . SER A 1 100 ? 47.391 -16.714 -7.356 1.00 34.62 100 SER A O 1
ATOM 850 N N . ARG A 1 101 ? 45.879 -15.046 -7.092 1.00 37.78 101 ARG A N 1
ATOM 851 C CA . ARG A 1 101 ? 46.147 -14.103 -8.201 1.00 37.78 101 ARG A CA 1
ATOM 852 C C . ARG A 1 101 ? 44.989 -13.119 -8.477 1.00 37.78 101 ARG A C 1
ATOM 854 O O . ARG A 1 101 ? 43.876 -13.525 -8.771 1.00 37.78 101 ARG A O 1
ATOM 861 N N . VAL A 1 102 ? 45.384 -11.840 -8.509 1.00 33.69 102 VAL A N 1
ATOM 862 C CA . VAL A 1 102 ? 45.102 -10.841 -9.566 1.00 33.69 102 VAL A CA 1
ATOM 863 C C . VAL A 1 102 ? 43.784 -10.047 -9.505 1.00 33.69 102 VAL A C 1
ATOM 865 O O . VAL A 1 102 ? 42.703 -10.513 -9.842 1.00 33.69 102 VAL A O 1
ATOM 868 N N . SER A 1 103 ? 43.973 -8.774 -9.135 1.00 37.84 103 SER A N 1
ATOM 869 C CA . SER A 1 103 ? 43.153 -7.589 -9.436 1.00 37.84 103 SER A CA 1
ATOM 870 C C . SER A 1 103 ? 42.955 -7.403 -10.951 1.00 37.84 103 SER A C 1
ATOM 872 O O . SER A 1 103 ? 43.844 -7.767 -11.720 1.00 37.84 103 SER A O 1
ATOM 874 N N . PRO A 1 104 ? 41.852 -6.782 -11.396 1.00 43.38 104 PRO A N 1
ATOM 875 C CA . PRO A 1 104 ? 41.985 -5.366 -11.747 1.00 43.38 104 PRO A CA 1
ATOM 876 C C . PRO A 1 104 ? 40.781 -4.512 -11.314 1.00 43.38 104 PRO A C 1
ATOM 878 O O . PRO A 1 104 ? 39.626 -4.834 -11.585 1.00 43.38 104 PRO A O 1
ATOM 881 N N . GLU A 1 105 ? 41.068 -3.356 -10.713 1.00 42.62 105 GLU A N 1
ATOM 882 C CA . GLU A 1 105 ? 40.221 -2.164 -10.859 1.00 42.62 105 GLU A CA 1
ATOM 883 C C . GLU A 1 105 ? 40.339 -1.682 -12.323 1.00 42.62 105 GLU A C 1
ATOM 885 O O . GLU A 1 105 ? 41.421 -1.778 -12.910 1.00 42.62 105 GLU A O 1
ATOM 890 N N . PRO A 1 106 ? 39.270 -1.136 -12.929 1.00 47.28 106 PRO A N 1
ATOM 891 C CA . PRO A 1 106 ? 39.247 0.319 -12.987 1.00 47.28 106 PRO A CA 1
ATOM 892 C C . PRO A 1 106 ? 37.855 0.943 -12.814 1.00 47.28 106 PRO A C 1
ATOM 894 O O . PRO A 1 106 ? 36.817 0.461 -13.264 1.00 47.28 106 PRO A O 1
ATOM 897 N N . ARG A 1 107 ? 37.897 2.111 -12.179 1.00 46.44 107 ARG A N 1
ATOM 898 C CA . ARG A 1 107 ? 36.838 3.104 -12.012 1.00 46.44 107 ARG A CA 1
ATOM 899 C C . ARG A 1 107 ? 36.174 3.471 -13.342 1.00 46.44 107 ARG A C 1
ATOM 901 O O . ARG A 1 107 ? 36.853 3.994 -14.217 1.00 46.44 107 ARG A O 1
ATOM 908 N N . LEU A 1 108 ? 34.843 3.420 -13.413 1.00 37.88 108 LEU A N 1
ATOM 909 C CA . LEU A 1 108 ? 34.072 4.336 -14.260 1.00 37.88 108 LEU A CA 1
ATOM 910 C C . LEU A 1 108 ? 32.813 4.817 -13.535 1.00 37.88 108 LEU A C 1
ATOM 912 O O . LEU A 1 108 ? 31.862 4.087 -13.268 1.00 37.88 108 LEU A O 1
ATOM 916 N N . ARG A 1 109 ? 32.853 6.110 -13.212 1.00 44.84 109 ARG A N 1
ATOM 917 C CA . ARG A 1 109 ? 31.748 6.924 -12.726 1.00 44.84 109 ARG A CA 1
ATOM 918 C C . ARG A 1 109 ? 30.599 6.882 -13.737 1.00 44.84 109 ARG A C 1
ATOM 920 O O . ARG A 1 109 ? 30.683 7.520 -14.781 1.00 44.84 109 ARG A O 1
ATOM 927 N N . ALA A 1 110 ? 29.484 6.253 -13.385 1.00 33.12 110 ALA A N 1
ATOM 928 C CA . ALA A 1 110 ? 28.217 6.490 -14.067 1.00 33.12 110 ALA A CA 1
ATOM 929 C C . ALA A 1 110 ? 27.502 7.680 -13.410 1.00 33.12 110 ALA A C 1
ATOM 931 O O . ALA A 1 110 ? 26.705 7.551 -12.488 1.00 33.12 110 ALA A O 1
ATOM 932 N N . ARG A 1 111 ? 27.898 8.865 -13.882 1.00 37.25 111 ARG A N 1
ATOM 933 C CA . ARG A 1 111 ? 27.005 9.954 -14.291 1.00 37.25 111 ARG A CA 1
ATOM 934 C C . ARG A 1 111 ? 25.851 10.278 -13.328 1.00 37.25 111 ARG A C 1
ATOM 936 O O . ARG A 1 111 ? 24.739 9.779 -13.447 1.00 37.25 111 ARG A O 1
ATOM 943 N N . ARG A 1 112 ? 26.108 11.262 -12.457 1.00 41.94 112 ARG A N 1
ATOM 944 C CA . ARG A 1 112 ? 25.075 12.177 -11.955 1.00 41.94 112 ARG A CA 1
ATOM 945 C C . ARG A 1 112 ? 24.358 12.802 -13.155 1.00 41.94 112 ARG A C 1
ATOM 947 O O . ARG A 1 112 ? 24.839 13.781 -13.718 1.00 41.94 112 ARG A O 1
ATOM 954 N N . THR A 1 113 ? 23.204 12.276 -13.533 1.00 39.31 113 THR A N 1
ATOM 955 C CA . THR A 1 113 ? 22.199 13.076 -14.228 1.00 39.31 113 THR A CA 1
ATOM 956 C C . THR A 1 113 ? 21.520 13.934 -13.170 1.00 39.31 113 THR A C 1
ATOM 958 O O . THR A 1 113 ? 20.579 13.509 -12.505 1.00 39.31 113 THR A O 1
ATOM 961 N N . ARG A 1 114 ? 22.056 15.148 -12.984 1.00 37.88 114 ARG A N 1
ATOM 962 C CA . ARG A 1 114 ? 21.270 16.297 -12.528 1.00 37.88 114 ARG A CA 1
ATOM 963 C C . ARG A 1 114 ? 20.124 16.456 -13.530 1.00 37.88 114 ARG A C 1
ATOM 965 O O . ARG A 1 114 ? 20.307 17.068 -14.574 1.00 37.88 114 ARG A O 1
ATOM 972 N N . ALA A 1 115 ? 18.976 15.860 -13.235 1.00 35.00 115 ALA A N 1
ATOM 973 C CA . ALA A 1 115 ? 17.716 16.350 -13.760 1.00 35.00 115 ALA A CA 1
ATOM 974 C C . ALA A 1 115 ? 17.286 17.466 -12.810 1.00 35.00 115 ALA A C 1
ATOM 976 O O . ALA A 1 115 ? 16.956 17.225 -11.651 1.00 35.00 115 ALA A O 1
ATOM 977 N N . ASN A 1 116 ? 17.396 18.698 -13.295 1.00 41.88 116 ASN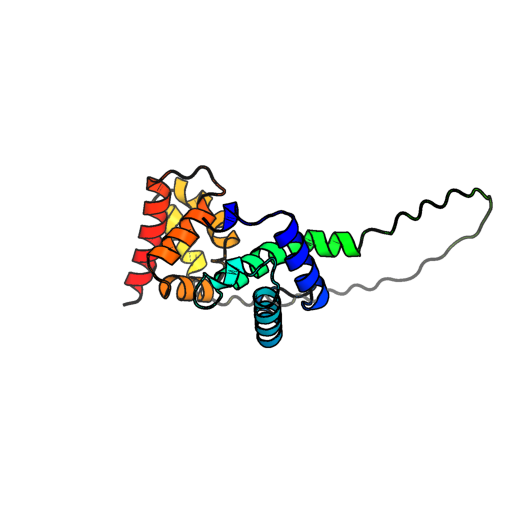 A N 1
ATOM 978 C CA . ASN A 1 116 ? 16.989 19.923 -12.619 1.00 41.88 116 ASN A CA 1
ATOM 979 C C . ASN A 1 116 ? 15.457 20.083 -12.701 1.00 41.88 116 ASN A C 1
ATOM 981 O O . ASN A 1 116 ? 14.944 21.112 -13.122 1.00 41.88 116 ASN A O 1
ATOM 985 N N . THR A 1 117 ? 14.716 19.042 -12.330 1.00 42.06 117 THR A N 1
ATOM 986 C CA . THR A 1 117 ? 13.278 19.115 -12.073 1.00 42.06 117 THR A CA 1
ATOM 987 C C . THR A 1 117 ? 13.122 19.132 -10.566 1.00 42.06 117 THR A C 1
ATOM 989 O O . THR A 1 117 ? 13.478 18.157 -9.903 1.00 42.06 117 THR A O 1
ATOM 992 N N . SER A 1 118 ? 12.664 20.258 -10.022 1.00 53.94 118 SER A N 1
ATOM 993 C CA . SER A 1 118 ? 12.263 20.374 -8.620 1.00 53.94 118 SER A CA 1
ATOM 994 C C . SER A 1 118 ? 11.262 19.258 -8.315 1.00 53.94 118 SER A C 1
ATOM 996 O O . SER A 1 118 ? 10.103 19.342 -8.712 1.00 53.94 118 SER A O 1
ATOM 998 N N . SER A 1 119 ? 11.729 18.156 -7.719 1.00 70.62 119 SER A N 1
ATOM 999 C CA . SER A 1 119 ? 10.861 17.021 -7.411 1.00 70.62 119 SER A CA 1
ATOM 1000 C C . SER A 1 119 ? 9.814 17.499 -6.419 1.00 70.62 119 SER A C 1
ATOM 1002 O O . SER A 1 119 ? 10.154 18.065 -5.380 1.00 70.62 119 SER A O 1
ATOM 1004 N N . ARG A 1 120 ? 8.537 17.261 -6.704 1.00 70.56 120 ARG A N 1
ATOM 1005 C CA . ARG A 1 120 ? 7.438 17.622 -5.797 1.00 70.56 120 ARG A CA 1
ATOM 1006 C C . ARG A 1 120 ? 7.552 16.904 -4.454 1.00 70.56 120 ARG A C 1
ATOM 1008 O O . ARG A 1 120 ? 7.126 17.435 -3.436 1.00 70.56 120 ARG A O 1
ATOM 1015 N N . VAL A 1 121 ? 8.205 15.743 -4.421 1.00 71.69 121 VAL A N 1
ATOM 1016 C CA . VAL A 1 121 ? 8.599 15.072 -3.171 1.00 71.69 121 VAL A CA 1
ATOM 1017 C C . VAL A 1 121 ? 9.671 15.864 -2.410 1.00 71.69 121 VAL A C 1
ATOM 1019 O O . VAL A 1 121 ? 9.606 15.961 -1.189 1.00 71.69 121 VAL A O 1
ATOM 1022 N N . ALA A 1 122 ? 10.626 16.496 -3.099 1.00 73.06 122 ALA A N 1
ATOM 1023 C CA . ALA A 1 122 ? 11.539 17.445 -2.459 1.00 73.06 122 ALA A CA 1
ATOM 1024 C C . ALA A 1 122 ? 10.793 18.708 -1.983 1.00 73.06 122 ALA A C 1
ATOM 1026 O O . ALA A 1 122 ? 11.062 19.190 -0.885 1.00 73.06 122 ALA A O 1
ATOM 1027 N N . PHE A 1 123 ? 9.796 19.179 -2.739 1.00 77.94 123 PHE A N 1
ATOM 1028 C CA . PHE A 1 123 ? 8.925 20.291 -2.340 1.00 77.94 123 PHE A CA 1
ATOM 1029 C C . PHE A 1 123 ? 8.058 19.970 -1.108 1.00 77.94 123 PHE A C 1
ATOM 1031 O O . PHE A 1 123 ? 7.812 20.834 -0.272 1.00 77.94 123 PHE A O 1
ATOM 1038 N N . LEU A 1 124 ? 7.648 18.709 -0.938 1.00 79.12 124 LEU A N 1
ATOM 1039 C CA . LEU A 1 124 ? 6.965 18.242 0.270 1.00 79.12 124 LEU A CA 1
ATOM 1040 C C . LEU A 1 124 ? 7.851 18.416 1.512 1.00 79.12 124 LEU A C 1
ATOM 1042 O O . LEU A 1 124 ? 7.360 18.823 2.561 1.00 79.12 124 LEU A O 1
ATOM 1046 N N . SER A 1 125 ? 9.156 18.142 1.403 1.00 79.25 125 SER A N 1
ATOM 1047 C CA . SER A 1 125 ? 10.088 18.318 2.523 1.00 79.25 125 SER A CA 1
ATOM 1048 C C . SER A 1 125 ? 10.204 19.781 2.963 1.00 79.25 125 SER A C 1
ATOM 1050 O O . SER A 1 125 ? 10.109 20.059 4.156 1.00 79.25 125 SER A O 1
ATOM 1052 N N . THR A 1 126 ? 10.298 20.720 2.016 1.00 79.25 126 THR A N 1
ATOM 1053 C CA . THR A 1 126 ? 10.326 22.160 2.306 1.00 79.25 126 THR A CA 1
ATOM 1054 C C . THR A 1 126 ? 8.989 22.675 2.827 1.00 79.25 126 THR A C 1
ATOM 1056 O O . THR A 1 126 ? 8.977 23.494 3.741 1.00 79.25 126 THR A O 1
ATOM 1059 N N . ARG A 1 127 ? 7.853 22.186 2.313 1.00 79.25 127 ARG A N 1
ATOM 1060 C CA . ARG A 1 127 ? 6.527 22.591 2.811 1.00 79.25 127 ARG A CA 1
ATOM 1061 C C . ARG A 1 127 ? 6.271 22.113 4.237 1.00 79.25 127 ARG A C 1
ATOM 1063 O O . ARG A 1 127 ? 5.791 22.901 5.049 1.00 79.25 1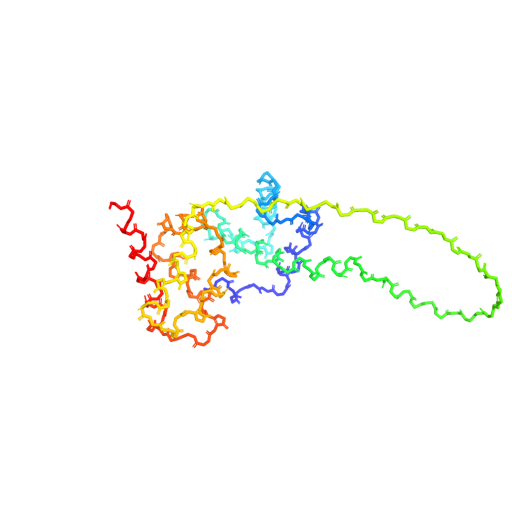27 ARG A O 1
ATOM 1070 N N . LEU A 1 128 ? 6.649 20.874 4.556 1.00 78.69 128 LEU A N 1
ATOM 1071 C CA . LEU A 1 128 ? 6.573 20.343 5.918 1.00 78.69 128 LEU A CA 1
ATOM 1072 C C . LEU A 1 128 ? 7.434 21.161 6.886 1.00 78.69 128 LEU A C 1
ATOM 1074 O O . LEU A 1 128 ? 6.948 21.515 7.954 1.00 78.69 128 LEU A O 1
ATOM 1078 N N . ASP A 1 129 ? 8.662 21.508 6.495 1.00 79.00 129 ASP A N 1
ATOM 1079 C CA . ASP A 1 129 ? 9.560 22.335 7.312 1.00 79.00 129 ASP A CA 1
ATOM 1080 C C . ASP A 1 129 ? 9.013 23.761 7.514 1.00 79.00 129 ASP A C 1
ATOM 1082 O O . ASP A 1 129 ? 9.011 24.280 8.628 1.00 79.00 129 ASP A O 1
ATOM 1086 N N . SER A 1 130 ? 8.453 24.363 6.455 1.00 74.94 130 SER A N 1
ATOM 1087 C CA . SER A 1 130 ? 7.903 25.727 6.487 1.00 74.94 130 SER A CA 1
ATOM 1088 C C . SER A 1 130 ? 6.611 25.870 7.298 1.00 74.94 130 SER A C 1
ATOM 1090 O O . SER A 1 130 ? 6.367 26.925 7.875 1.00 74.94 130 SER A O 1
ATOM 1092 N N . ALA A 1 131 ? 5.771 24.829 7.341 1.00 71.50 131 ALA A N 1
ATOM 1093 C CA . ALA A 1 131 ? 4.523 24.852 8.097 1.00 71.50 131 ALA A CA 1
ATOM 1094 C C . ALA A 1 131 ? 4.777 24.661 9.595 1.00 71.50 131 ALA A C 1
ATOM 1096 O O . ALA A 1 131 ? 4.144 25.305 10.430 1.00 71.50 131 ALA A O 1
ATOM 1097 N N . THR A 1 132 ? 5.676 23.741 9.950 1.00 69.94 132 THR A N 1
ATOM 1098 C CA . THR A 1 132 ? 6.158 23.564 11.323 1.00 69.94 132 THR A CA 1
ATOM 1099 C C . THR A 1 132 ? 7.376 22.635 11.318 1.00 69.94 132 THR A C 1
ATOM 1101 O O . THR A 1 132 ? 7.263 21.507 10.836 1.00 69.94 132 THR A O 1
ATOM 1104 N N . PRO A 1 133 ? 8.506 22.997 11.953 1.00 70.25 133 PRO A N 1
ATOM 1105 C CA . PRO A 1 133 ? 9.707 22.149 11.967 1.00 70.25 133 PRO A CA 1
ATOM 1106 C C . PRO A 1 133 ? 9.463 20.744 12.548 1.00 70.25 133 PRO A C 1
ATOM 1108 O O . PRO A 1 133 ? 10.126 19.768 12.192 1.00 70.25 133 PRO A O 1
ATOM 1111 N N . SER A 1 134 ? 8.466 20.607 13.430 1.00 75.88 134 SER A N 1
ATOM 1112 C CA . SER A 1 134 ? 8.042 19.324 13.996 1.00 75.88 134 SER A CA 1
ATOM 1113 C C . SER A 1 134 ? 7.445 18.368 12.961 1.00 75.88 134 SER A C 1
ATOM 1115 O O . SER A 1 134 ? 7.507 17.158 13.172 1.00 75.88 134 SER A O 1
ATOM 1117 N N . LEU A 1 135 ? 6.908 18.858 11.839 1.00 78.62 135 LEU A N 1
ATOM 1118 C CA . LEU A 1 135 ? 6.307 18.028 10.793 1.00 78.62 135 LEU A CA 1
ATOM 1119 C C . LEU A 1 135 ? 7.353 17.406 9.862 1.00 78.62 135 LEU A C 1
ATOM 1121 O O . LEU A 1 135 ? 7.112 16.335 9.300 1.00 78.62 135 LEU A O 1
ATOM 1125 N N . LEU A 1 136 ? 8.548 17.997 9.758 1.00 81.75 136 LEU A N 1
ATOM 1126 C CA . LEU A 1 136 ? 9.642 17.463 8.940 1.00 81.75 136 LEU A CA 1
ATOM 1127 C C . LEU A 1 136 ? 10.038 16.038 9.363 1.00 81.75 136 LEU A C 1
ATOM 1129 O O . LEU A 1 136 ? 10.394 15.208 8.522 1.00 81.75 136 LEU A O 1
ATOM 1133 N N . ARG A 1 137 ? 9.888 15.696 10.652 1.00 82.88 137 ARG A N 1
ATOM 1134 C CA . ARG A 1 137 ? 10.143 14.336 11.168 1.00 82.88 137 ARG A CA 1
ATOM 1135 C C . ARG A 1 137 ? 9.295 13.264 10.476 1.00 82.88 137 ARG A C 1
ATOM 1137 O O . ARG A 1 137 ? 9.705 12.104 10.408 1.00 82.88 137 ARG A O 1
ATOM 1144 N N . PHE A 1 138 ? 8.140 13.650 9.935 1.00 82.44 138 PHE A N 1
ATOM 1145 C CA . PHE A 1 138 ? 7.224 12.761 9.234 1.00 82.44 138 PHE A CA 1
ATOM 1146 C C . PHE A 1 138 ? 7.588 12.545 7.767 1.00 82.44 138 PHE A C 1
ATOM 1148 O O . PHE A 1 138 ? 7.182 11.531 7.205 1.00 82.44 138 PHE A O 1
ATOM 1155 N N . HIS A 1 139 ? 8.414 13.406 7.163 1.00 82.88 139 HIS A N 1
ATOM 1156 C CA . HIS A 1 139 ? 8.829 13.274 5.764 1.00 82.88 139 HIS A CA 1
ATOM 1157 C C . HIS A 1 139 ? 9.381 11.871 5.465 1.00 82.88 139 HIS A C 1
ATOM 1159 O O . HIS A 1 139 ? 8.942 11.196 4.536 1.00 82.88 139 HIS A O 1
ATOM 1165 N N . LYS A 1 140 ? 10.271 11.360 6.326 1.00 81.25 140 LYS A N 1
ATOM 1166 C CA . LYS A 1 140 ? 10.831 10.009 6.176 1.00 81.25 140 LYS A CA 1
ATOM 1167 C C . LYS A 1 140 ? 9.757 8.919 6.255 1.00 81.25 140 LYS A C 1
ATOM 1169 O O . LYS A 1 140 ? 9.823 7.957 5.494 1.00 81.25 140 LYS A O 1
ATOM 1174 N N . ALA A 1 141 ? 8.784 9.054 7.155 1.00 83.56 141 ALA A N 1
ATOM 1175 C CA . ALA A 1 141 ? 7.704 8.083 7.317 1.00 83.56 141 ALA A CA 1
ATOM 1176 C C . ALA A 1 141 ? 6.762 8.075 6.101 1.00 83.56 141 ALA A C 1
ATOM 1178 O O . ALA A 1 141 ? 6.389 7.009 5.617 1.00 83.56 141 ALA A O 1
ATOM 1179 N N . ILE A 1 142 ? 6.456 9.255 5.562 1.00 84.56 142 ILE A N 1
ATOM 1180 C CA . ILE A 1 142 ? 5.619 9.465 4.376 1.00 84.56 142 ILE A CA 1
ATOM 1181 C C . ILE A 1 142 ? 6.292 8.879 3.120 1.00 84.56 142 ILE A C 1
ATOM 1183 O O . ILE A 1 142 ? 5.676 8.106 2.380 1.00 84.56 142 ILE A O 1
ATOM 1187 N N . VAL A 1 143 ? 7.591 9.134 2.932 1.00 83.06 143 VAL A N 1
ATOM 1188 C CA . VAL A 1 143 ? 8.393 8.543 1.843 1.00 83.06 143 VAL A CA 1
ATOM 1189 C C . VAL A 1 143 ? 8.460 7.017 1.970 1.00 83.06 143 VAL A C 1
ATOM 1191 O O . VAL A 1 143 ? 8.296 6.302 0.982 1.00 83.06 143 VAL A O 1
ATOM 1194 N N . GLN A 1 144 ? 8.655 6.495 3.186 1.00 80.94 144 GLN A N 1
ATOM 1195 C CA . GLN A 1 144 ? 8.672 5.051 3.447 1.00 80.94 144 GLN A CA 1
ATOM 1196 C C . GLN A 1 144 ? 7.304 4.381 3.266 1.00 80.94 144 GLN A C 1
ATOM 1198 O O . GLN A 1 144 ? 7.255 3.186 2.974 1.00 80.94 144 GLN A O 1
ATOM 1203 N N . ALA A 1 145 ? 6.210 5.123 3.444 1.00 79.88 145 ALA A N 1
ATOM 1204 C CA . ALA A 1 145 ? 4.853 4.634 3.229 1.00 79.88 145 ALA A CA 1
ATOM 1205 C C . ALA A 1 145 ? 4.479 4.542 1.742 1.00 79.88 145 ALA A C 1
ATOM 1207 O O . ALA A 1 145 ? 3.587 3.772 1.394 1.00 79.88 145 ALA A O 1
ATOM 1208 N N . GLY A 1 146 ? 5.186 5.260 0.861 1.00 79.69 146 GLY A N 1
ATOM 1209 C CA . GLY A 1 146 ? 5.040 5.106 -0.588 1.00 79.69 146 GLY A CA 1
ATOM 1210 C C . GLY A 1 146 ? 5.239 6.379 -1.406 1.00 79.69 146 GLY A C 1
ATOM 1211 O O . GLY A 1 146 ? 5.445 6.280 -2.612 1.00 79.69 146 GLY A O 1
ATOM 1212 N N . LEU A 1 147 ? 5.251 7.564 -0.791 1.00 84.31 147 LEU A N 1
ATOM 1213 C CA . LEU A 1 147 ? 5.364 8.852 -1.497 1.00 84.31 147 LEU A CA 1
ATOM 1214 C C . LEU A 1 147 ? 6.821 9.223 -1.795 1.00 84.31 147 LEU A C 1
ATOM 1216 O O . LEU A 1 147 ? 7.355 10.204 -1.294 1.00 84.31 147 LEU A O 1
ATOM 1220 N N . CYS A 1 148 ? 7.497 8.390 -2.581 1.00 78.75 148 CYS A N 1
ATOM 1221 C CA . CYS A 1 148 ? 8.907 8.573 -2.935 1.00 78.75 148 CYS A CA 1
ATOM 1222 C C . CYS A 1 148 ? 9.147 9.121 -4.351 1.00 78.75 148 CYS A C 1
ATOM 1224 O O . CYS A 1 148 ? 10.298 9.353 -4.714 1.00 78.75 148 CYS A O 1
ATOM 1226 N N . THR A 1 149 ? 8.092 9.302 -5.152 1.00 79.06 149 THR A N 1
ATOM 1227 C CA . THR A 1 149 ? 8.170 9.889 -6.499 1.00 79.06 149 THR A CA 1
ATOM 1228 C C . THR A 1 149 ? 6.981 10.809 -6.757 1.00 79.06 149 THR A C 1
ATOM 1230 O O . THR A 1 149 ? 5.936 10.655 -6.122 1.00 79.06 149 THR A O 1
ATOM 1233 N N . ASP A 1 150 ? 7.133 11.731 -7.705 1.00 78.94 150 ASP A N 1
ATOM 1234 C CA . ASP A 1 150 ? 6.075 12.666 -8.101 1.00 78.94 150 ASP A CA 1
ATOM 1235 C C . ASP A 1 150 ? 4.858 11.928 -8.695 1.00 78.94 150 ASP A C 1
ATOM 1237 O O . ASP A 1 150 ? 3.725 12.340 -8.467 1.00 78.94 150 ASP A O 1
ATOM 1241 N N . GLU A 1 151 ? 5.075 10.776 -9.340 1.00 78.62 151 GLU A N 1
ATOM 1242 C CA . GLU A 1 151 ? 4.016 9.877 -9.822 1.00 78.62 151 GLU A CA 1
ATOM 1243 C C . GLU A 1 151 ? 3.164 9.324 -8.669 1.00 78.62 151 GLU A C 1
ATOM 1245 O O . GLU A 1 151 ? 1.939 9.293 -8.737 1.00 78.62 151 GLU A O 1
ATOM 1250 N N . HIS A 1 152 ? 3.799 8.927 -7.562 1.00 81.38 152 HIS A N 1
ATOM 1251 C CA . HIS A 1 152 ? 3.076 8.455 -6.376 1.00 81.38 152 HIS A CA 1
ATOM 1252 C C . HIS A 1 152 ? 2.302 9.587 -5.694 1.00 81.38 152 HIS A C 1
ATOM 1254 O O . HIS A 1 152 ? 1.247 9.346 -5.112 1.00 81.38 152 HIS A O 1
ATOM 1260 N N . LEU A 1 153 ? 2.832 10.810 -5.758 1.00 82.62 153 LEU A N 1
ATOM 1261 C CA . LEU A 1 153 ? 2.174 12.006 -5.243 1.00 82.62 153 LEU A CA 1
ATOM 1262 C C . LEU A 1 153 ? 0.933 12.338 -6.084 1.00 82.62 153 LEU A C 1
ATOM 1264 O O . LEU A 1 153 ? -0.141 12.555 -5.534 1.00 82.62 153 LEU A O 1
ATOM 1268 N N . HIS A 1 154 ? 1.060 12.264 -7.409 1.00 81.69 154 HIS A N 1
ATOM 1269 C CA . HIS A 1 154 ? -0.052 12.413 -8.341 1.00 81.69 154 HIS A CA 1
ATOM 1270 C C . HIS A 1 154 ? -1.120 11.335 -8.114 1.00 81.69 154 HIS A C 1
ATOM 1272 O O . HIS A 1 154 ? -2.292 11.652 -7.951 1.00 81.69 154 HIS A O 1
ATOM 1278 N N . GLN A 1 155 ? -0.726 10.062 -8.005 1.00 82.94 155 GLN A N 1
ATOM 1279 C CA . GLN A 1 155 ? -1.655 8.972 -7.693 1.00 82.94 155 GLN A CA 1
ATOM 1280 C C . GLN A 1 155 ? -2.402 9.210 -6.384 1.00 82.94 155 GLN A C 1
ATOM 1282 O O . GLN A 1 155 ? -3.6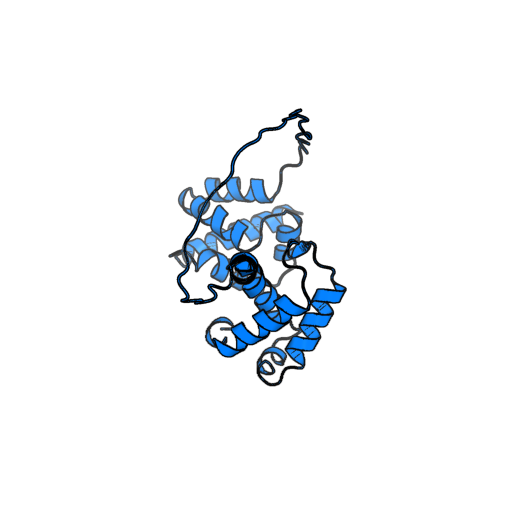09 9.008 -6.356 1.00 82.94 155 GLN A O 1
ATOM 1287 N N . LEU A 1 156 ? -1.716 9.670 -5.331 1.00 84.69 156 LEU A N 1
ATOM 1288 C CA . LEU A 1 156 ? -2.347 10.001 -4.055 1.00 84.69 156 LEU A CA 1
ATOM 1289 C C . LEU A 1 156 ? -3.419 11.084 -4.219 1.00 84.69 156 LEU A C 1
ATOM 1291 O O . LEU A 1 156 ? -4.478 10.966 -3.614 1.00 84.69 156 LEU A O 1
ATOM 1295 N N . PHE A 1 157 ? -3.171 12.110 -5.034 1.00 85.56 157 PHE A N 1
ATOM 1296 C CA . PHE A 1 157 ? -4.132 13.189 -5.276 1.00 85.56 157 PHE A CA 1
ATOM 1297 C C . PHE A 1 157 ? -5.377 12.754 -6.044 1.00 85.56 157 PHE A C 1
ATOM 1299 O O . PHE A 1 157 ? -6.449 13.295 -5.795 1.00 85.56 157 PHE A O 1
ATOM 1306 N N . HIS A 1 158 ? -5.265 11.733 -6.895 1.00 84.62 158 HIS A N 1
ATOM 1307 C CA . HIS A 1 158 ? -6.413 11.122 -7.576 1.00 84.62 158 HIS A CA 1
ATOM 1308 C C . HIS A 1 158 ? -7.198 10.137 -6.698 1.00 84.62 158 HIS A C 1
ATOM 1310 O O . HIS A 1 158 ? -8.224 9.610 -7.124 1.00 84.62 158 HIS A O 1
ATOM 1316 N N . MET A 1 159 ? -6.753 9.868 -5.467 1.00 83.25 159 MET A N 1
ATOM 1317 C CA . MET A 1 159 ? -7.503 9.027 -4.535 1.00 83.25 159 MET A CA 1
ATOM 1318 C C . MET A 1 159 ? -8.595 9.816 -3.804 1.00 83.25 159 MET A C 1
ATOM 1320 O O . MET A 1 159 ? -8.467 11.010 -3.531 1.00 83.25 159 MET A O 1
ATOM 1324 N N . SER A 1 160 ? -9.637 9.104 -3.364 1.00 84.31 160 SER A N 1
ATOM 1325 C CA . SER A 1 160 ? -10.666 9.674 -2.488 1.00 84.31 160 SER A CA 1
ATOM 1326 C C . SER A 1 160 ? -10.068 10.261 -1.198 1.00 84.31 160 SER A C 1
ATOM 1328 O O . SER A 1 160 ? -9.037 9.796 -0.699 1.00 84.31 160 SER A O 1
ATOM 1330 N N . ALA A 1 161 ? -10.739 11.253 -0.603 1.00 75.94 161 ALA A N 1
ATOM 1331 C CA . ALA A 1 161 ? -10.325 11.843 0.674 1.00 75.94 161 ALA A CA 1
ATOM 1332 C C . ALA A 1 161 ? -10.163 10.788 1.788 1.00 75.94 161 ALA A C 1
ATOM 1334 O O . ALA A 1 161 ? -9.170 10.805 2.512 1.00 75.94 161 ALA A O 1
ATOM 1335 N N . ALA A 1 162 ? -11.068 9.805 1.855 1.00 75.94 162 ALA A N 1
ATOM 1336 C CA . ALA A 1 162 ? -10.996 8.705 2.819 1.00 75.94 162 ALA A CA 1
ATOM 1337 C C . ALA A 1 162 ? -9.753 7.816 2.615 1.00 75.94 162 ALA A C 1
ATOM 1339 O O . ALA A 1 162 ? -9.124 7.362 3.577 1.00 75.94 162 ALA A O 1
ATOM 1340 N N . SER A 1 163 ? -9.365 7.574 1.361 1.00 80.00 163 SER A N 1
ATOM 1341 C CA . SER A 1 163 ? -8.164 6.802 1.031 1.00 80.00 163 SER A CA 1
ATOM 1342 C C . SER A 1 163 ? -6.882 7.566 1.362 1.00 80.00 163 SER A C 1
ATOM 1344 O O . SER A 1 163 ? -5.943 6.971 1.897 1.00 80.00 163 SER A O 1
ATOM 1346 N N . ARG A 1 164 ? -6.855 8.877 1.097 1.00 85.12 164 ARG A N 1
ATOM 1347 C CA . ARG A 1 164 ? -5.746 9.764 1.474 1.00 85.12 164 ARG A CA 1
ATOM 1348 C C . ARG A 1 164 ? -5.582 9.808 2.997 1.00 85.12 164 ARG A C 1
ATOM 1350 O O . ARG A 1 164 ? -4.478 9.587 3.490 1.00 85.12 164 ARG A O 1
ATOM 1357 N N . ASP A 1 165 ? -6.676 9.944 3.744 1.00 78.88 165 ASP A N 1
ATOM 1358 C CA . ASP A 1 165 ? -6.649 9.966 5.212 1.00 78.88 165 ASP A CA 1
ATOM 1359 C C . ASP A 1 165 ? -6.160 8.628 5.783 1.00 78.88 165 ASP A C 1
ATOM 1361 O O . ASP A 1 165 ? -5.301 8.574 6.666 1.00 78.88 165 ASP A O 1
ATOM 1365 N N . THR A 1 166 ? -6.617 7.520 5.197 1.00 83.94 166 THR A N 1
ATOM 1366 C CA . THR A 1 166 ? -6.152 6.179 5.562 1.00 83.94 166 THR A CA 1
ATOM 1367 C C . THR A 1 166 ? -4.655 6.013 5.303 1.00 83.94 166 THR A C 1
ATOM 1369 O O . THR A 1 166 ? -3.947 5.444 6.139 1.00 83.94 166 THR A O 1
ATOM 1372 N N . PHE A 1 167 ? -4.153 6.503 4.167 1.00 87.12 167 PHE A N 1
ATOM 1373 C CA . PHE A 1 167 ? -2.729 6.473 3.847 1.00 87.12 167 PHE A CA 1
ATOM 1374 C C . PHE A 1 167 ? -1.920 7.275 4.874 1.00 87.12 167 PHE A C 1
ATOM 1376 O O . PHE A 1 167 ? -0.962 6.748 5.442 1.00 87.12 167 PHE A O 1
ATOM 1383 N N . ILE A 1 168 ? -2.330 8.510 5.170 1.00 85.75 168 ILE A N 1
ATOM 1384 C CA . ILE A 1 168 ? -1.638 9.396 6.113 1.00 85.75 168 ILE A CA 1
ATOM 1385 C C . ILE A 1 168 ? -1.684 8.831 7.530 1.00 85.75 168 ILE A C 1
ATOM 1387 O O . ILE A 1 168 ? -0.649 8.730 8.186 1.00 85.75 168 ILE A O 1
ATOM 1391 N N . SER A 1 169 ? -2.832 8.329 7.972 1.00 83.00 169 SER A N 1
ATOM 1392 C CA . SER A 1 169 ? -2.968 7.643 9.257 1.00 83.00 169 SER A CA 1
ATOM 1393 C C . SER A 1 169 ? -2.072 6.406 9.366 1.00 83.00 169 SER A C 1
ATOM 1395 O O . SER A 1 169 ? -1.524 6.136 10.433 1.00 83.00 169 SER A O 1
ATOM 1397 N N . GLN A 1 170 ? -1.857 5.659 8.281 1.00 83.75 170 GLN A N 1
ATOM 1398 C CA . GLN A 1 170 ? -0.939 4.514 8.280 1.00 83.75 170 GLN A CA 1
ATOM 1399 C C . GLN A 1 170 ? 0.535 4.928 8.231 1.00 83.75 170 GLN A C 1
ATOM 1401 O O . GLN A 1 170 ? 1.362 4.319 8.916 1.00 83.75 170 GLN A O 1
ATOM 1406 N N . ALA A 1 171 ? 0.865 5.947 7.438 1.00 84.88 171 ALA A N 1
ATOM 1407 C CA . ALA A 1 171 ? 2.213 6.488 7.321 1.00 84.88 171 ALA A CA 1
ATOM 1408 C C . ALA A 1 171 ? 2.677 7.083 8.656 1.00 84.88 171 ALA A C 1
ATOM 1410 O O . ALA A 1 171 ? 3.762 6.766 9.146 1.00 84.88 171 ALA A O 1
ATOM 1411 N N . LEU A 1 172 ? 1.813 7.887 9.277 1.00 83.12 172 LEU A N 1
ATOM 1412 C CA . LEU A 1 172 ? 2.080 8.603 10.518 1.00 83.12 172 LEU A CA 1
ATOM 1413 C C . LEU A 1 172 ? 1.806 7.768 11.766 1.00 83.12 172 LEU A C 1
ATOM 1415 O O . LEU A 1 172 ? 2.410 8.039 12.796 1.00 83.12 172 LEU A O 1
ATOM 1419 N N . GLY A 1 173 ? 0.949 6.744 11.702 1.00 70.62 173 GLY A N 1
ATOM 1420 C CA . GLY A 1 173 ? 0.602 5.878 12.838 1.00 70.62 173 GLY A CA 1
ATOM 1421 C C . GLY A 1 173 ? 1.735 4.961 13.310 1.00 70.62 173 GLY A C 1
ATOM 1422 O O . GLY A 1 173 ? 1.655 4.382 14.389 1.00 70.62 173 GLY A O 1
ATOM 1423 N N . ARG A 1 174 ? 2.823 4.845 12.536 1.00 61.88 174 ARG A N 1
ATOM 1424 C CA . ARG A 1 174 ? 4.084 4.244 13.012 1.00 61.88 174 ARG A CA 1
ATOM 1425 C C . ARG A 1 174 ? 4.857 5.164 13.958 1.00 61.88 174 ARG A C 1
ATOM 1427 O O . ARG A 1 174 ? 5.734 4.697 14.677 1.00 61.88 174 ARG A O 1
ATOM 1434 N N . MET A 1 175 ? 4.540 6.454 13.948 1.00 60.03 175 MET A N 1
ATOM 1435 C CA . MET A 1 175 ? 5.024 7.446 14.896 1.00 60.03 175 MET A CA 1
ATOM 1436 C C . MET A 1 175 ? 3.887 7.806 15.862 1.00 60.03 175 MET A C 1
ATOM 1438 O O . MET A 1 175 ? 2.710 7.664 15.540 1.00 60.03 175 MET A O 1
ATOM 1442 N N . LYS A 1 176 ? 4.217 8.275 17.070 1.00 73.75 176 LYS A N 1
ATOM 1443 C CA . LYS A 1 176 ? 3.223 8.811 18.016 1.00 73.75 176 LYS A CA 1
ATOM 1444 C C . LYS A 1 176 ? 2.723 10.181 17.521 1.00 73.75 176 LYS A C 1
ATOM 1446 O O . LYS A 1 176 ? 3.054 11.199 18.115 1.00 73.75 176 LYS A O 1
ATOM 1451 N N . SER A 1 177 ? 2.016 10.204 16.391 1.00 76.50 177 SER A N 1
ATOM 1452 C CA . SER A 1 177 ? 1.456 11.418 15.792 1.00 76.50 177 SER A CA 1
ATOM 1453 C C . SER A 1 177 ? 0.125 11.785 16.443 1.00 76.50 177 SER A C 1
ATOM 1455 O O . SER A 1 177 ? -0.756 10.929 16.621 1.00 76.50 177 SER A O 1
ATOM 1457 N N . THR A 1 178 ? -0.031 13.063 16.781 1.00 79.56 178 THR A N 1
ATOM 1458 C CA . THR A 1 178 ? -1.303 13.611 17.269 1.00 79.56 178 THR A CA 1
ATOM 1459 C C . THR A 1 178 ? -2.302 13.749 16.120 1.00 79.56 178 THR A C 1
ATOM 1461 O O . THR A 1 178 ? -1.926 13.744 14.948 1.00 79.56 178 THR A O 1
ATOM 1464 N N . ILE A 1 179 ? -3.593 13.867 16.438 1.00 74.88 179 ILE A N 1
ATOM 1465 C CA . ILE A 1 179 ? -4.638 14.100 15.427 1.00 74.88 179 ILE A CA 1
ATOM 1466 C C . ILE A 1 179 ? -4.353 15.403 14.662 1.00 74.88 179 ILE A C 1
ATOM 1468 O O . ILE A 1 179 ? -4.405 15.407 13.436 1.00 74.88 179 ILE A O 1
ATOM 1472 N N . PHE A 1 180 ? -3.947 16.462 15.368 1.00 74.69 180 PHE A N 1
ATOM 1473 C CA . PHE A 1 180 ? -3.576 17.750 14.775 1.00 74.69 180 PHE A CA 1
ATOM 1474 C C . PHE A 1 180 ? -2.439 17.637 13.756 1.00 74.69 180 PHE A C 1
ATOM 1476 O O . PHE A 1 180 ? -2.513 18.231 12.687 1.00 74.69 180 PHE A O 1
ATOM 1483 N N . GLU A 1 181 ? -1.411 16.834 14.037 1.00 80.50 181 GLU A N 1
ATOM 1484 C CA . GLU A 1 181 ? -0.299 16.632 13.102 1.00 80.50 181 GLU A CA 1
ATOM 1485 C C . GLU A 1 181 ? -0.727 15.888 11.836 1.00 80.50 181 GLU A C 1
ATOM 1487 O O . GLU A 1 181 ? -0.235 16.190 10.751 1.00 80.50 181 GLU A O 1
ATOM 1492 N N . ARG A 1 182 ? -1.657 14.933 11.949 1.00 79.81 182 ARG A N 1
ATOM 1493 C CA . ARG A 1 182 ? -2.198 14.227 10.777 1.00 79.81 182 ARG A CA 1
ATOM 1494 C C . ARG A 1 182 ? -3.020 15.163 9.906 1.00 79.81 182 ARG A C 1
ATOM 1496 O O . ARG A 1 182 ? -2.829 15.162 8.695 1.00 79.81 182 ARG A O 1
ATOM 1503 N N . VAL A 1 183 ? -3.871 15.977 10.532 1.00 76.38 183 VAL A N 1
ATOM 1504 C CA . VAL A 1 183 ? -4.656 17.006 9.843 1.00 76.38 183 VAL A CA 1
ATOM 1505 C C . VAL A 1 183 ? -3.725 18.001 9.154 1.00 76.38 183 VAL A C 1
ATOM 1507 O O . VAL A 1 183 ? -3.897 18.251 7.972 1.00 76.38 183 VAL A O 1
ATOM 1510 N N . ALA A 1 184 ? -2.678 18.484 9.829 1.00 80.38 184 ALA A N 1
ATOM 1511 C CA . ALA A 1 184 ? -1.723 19.425 9.242 1.00 80.38 184 ALA A CA 1
ATOM 1512 C C . ALA A 1 184 ? -0.967 18.841 8.035 1.00 80.38 184 ALA A C 1
ATOM 1514 O O . ALA A 1 184 ? -0.809 19.510 7.018 1.00 80.38 184 ALA A O 1
ATOM 1515 N N . VAL A 1 185 ? -0.522 17.582 8.112 1.00 82.56 185 VAL A N 1
ATOM 1516 C CA . VAL A 1 185 ? 0.129 16.902 6.978 1.00 82.56 185 VAL A CA 1
ATOM 1517 C C . VAL A 1 185 ? -0.841 16.717 5.809 1.00 82.56 185 VAL A C 1
ATOM 1519 O O . VAL A 1 185 ? -0.448 16.901 4.658 1.00 82.56 185 VAL A O 1
ATOM 1522 N N . MET A 1 186 ? -2.095 16.363 6.093 1.00 83.56 186 MET A N 1
ATOM 1523 C CA . MET A 1 186 ? -3.139 16.237 5.079 1.00 83.56 186 MET A CA 1
ATOM 1524 C C . MET A 1 186 ? -3.414 17.583 4.398 1.00 83.56 186 MET A C 1
ATOM 1526 O O . MET A 1 186 ? -3.405 17.651 3.174 1.00 83.56 186 MET A O 1
ATOM 1530 N N . ASP A 1 187 ? -3.545 18.658 5.175 1.00 80.69 187 ASP A N 1
ATOM 1531 C CA . ASP A 1 187 ? -3.807 20.015 4.685 1.00 80.69 187 ASP A CA 1
ATOM 1532 C C . ASP A 1 187 ? -2.677 20.515 3.764 1.00 80.69 187 ASP A C 1
ATOM 1534 O O . ASP A 1 187 ? -2.920 21.093 2.707 1.00 80.69 187 ASP A O 1
ATOM 1538 N N . ILE A 1 188 ? -1.416 20.212 4.102 1.00 83.44 188 ILE A N 1
ATOM 1539 C CA . ILE A 1 188 ? -0.252 20.515 3.251 1.00 83.44 188 ILE A CA 1
ATOM 1540 C C .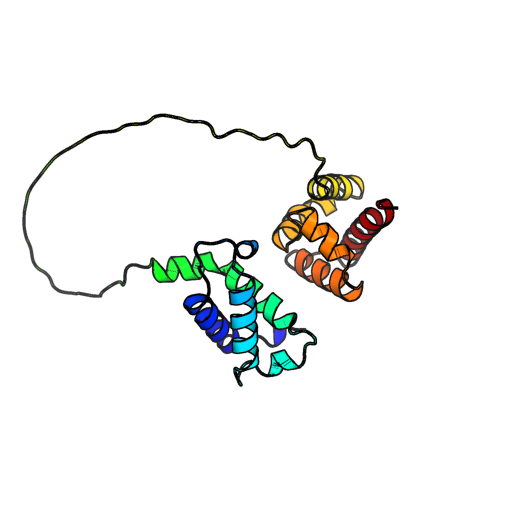 ILE A 1 188 ? -0.329 19.764 1.916 1.00 83.44 188 ILE A C 1
ATOM 1542 O O . ILE A 1 188 ? -0.039 20.340 0.867 1.00 83.44 188 ILE A O 1
ATOM 1546 N N . LEU A 1 189 ? -0.728 18.490 1.935 1.00 82.31 189 LEU A N 1
ATOM 1547 C CA . LEU A 1 189 ? -0.885 17.691 0.720 1.00 82.31 189 LEU A CA 1
ATOM 1548 C C . LEU A 1 189 ? -2.047 18.192 -0.145 1.00 82.31 189 LEU A C 1
ATOM 1550 O O . LEU A 1 189 ? -1.920 18.218 -1.366 1.00 82.31 189 LEU A O 1
ATOM 1554 N N . GLU A 1 190 ? -3.148 18.632 0.461 1.00 81.75 190 GLU A N 1
ATOM 1555 C CA . GLU A 1 190 ? -4.274 19.226 -0.266 1.00 81.75 190 GLU A CA 1
ATOM 1556 C C . GLU A 1 190 ? -3.917 20.576 -0.884 1.00 81.75 190 GLU A C 1
ATOM 1558 O O . GLU A 1 190 ? -4.231 20.814 -2.049 1.00 81.75 190 GLU A O 1
ATOM 1563 N N . ARG A 1 191 ? -3.163 21.426 -0.178 1.00 79.81 191 ARG A N 1
ATOM 1564 C CA . ARG A 1 191 ? -2.630 22.671 -0.754 1.00 79.81 191 ARG A CA 1
ATOM 1565 C C . ARG A 1 191 ? -1.704 22.395 -1.932 1.00 79.81 191 ARG A C 1
ATOM 1567 O O . ARG A 1 191 ? -1.847 23.024 -2.971 1.00 79.81 191 ARG A O 1
ATOM 1574 N N . MET A 1 192 ? -0.818 21.405 -1.816 1.00 79.56 192 MET A N 1
ATOM 1575 C CA . MET A 1 192 ? 0.045 20.984 -2.927 1.00 79.56 192 MET A CA 1
ATOM 1576 C C . MET A 1 192 ? -0.731 20.443 -4.139 1.00 79.56 192 MET A C 1
ATOM 1578 O O . MET A 1 192 ? -0.195 20.478 -5.248 1.00 79.56 192 MET A O 1
ATOM 1582 N N . ASN A 1 193 ? -1.942 19.914 -3.935 1.00 80.44 193 ASN A N 1
ATOM 1583 C CA . ASN A 1 193 ? -2.843 19.491 -5.007 1.00 80.44 193 ASN A CA 1
ATOM 1584 C C . ASN A 1 193 ? -3.548 20.689 -5.660 1.00 80.44 193 ASN A C 1
ATOM 1586 O O . ASN A 1 193 ? -3.616 20.773 -6.879 1.00 80.44 193 ASN A O 1
ATOM 1590 N N . ASN A 1 194 ? -4.027 21.638 -4.854 1.00 73.12 194 ASN A N 1
ATOM 1591 C CA . ASN A 1 194 ? -4.759 22.811 -5.339 1.00 73.12 194 ASN A CA 1
ATOM 1592 C C . ASN A 1 194 ? -3.849 23.843 -6.028 1.00 73.12 194 ASN A C 1
ATOM 1594 O O . ASN A 1 194 ? -4.295 24.527 -6.938 1.00 73.12 194 ASN A O 1
ATOM 1598 N N . GLU A 1 195 ? -2.565 23.906 -5.662 1.00 70.00 195 GLU A N 1
ATOM 1599 C CA . GLU A 1 195 ? -1.529 24.684 -6.367 1.00 70.00 195 GLU A CA 1
ATOM 1600 C C . GLU A 1 195 ? -1.177 24.103 -7.764 1.00 70.00 195 GLU A C 1
ATOM 1602 O O . GLU A 1 195 ? -0.233 24.566 -8.401 1.00 70.00 195 GLU A O 1
ATOM 1607 N N . GLN A 1 196 ? -1.891 23.069 -8.242 1.00 53.81 196 GLN A N 1
ATOM 1608 C CA . GLN A 1 196 ? -1.783 22.535 -9.611 1.00 53.81 196 GLN A CA 1
ATOM 1609 C C . GLN A 1 196 ? -2.802 23.109 -10.611 1.00 53.81 196 GLN A C 1
ATOM 1611 O O . GLN A 1 196 ? -2.821 22.637 -11.750 1.00 53.81 196 GLN A O 1
ATOM 1616 N N . LEU A 1 197 ? -3.633 24.076 -10.205 1.00 43.28 197 LEU A N 1
ATOM 1617 C CA . LEU A 1 197 ? -4.454 24.891 -11.109 1.00 43.28 197 LEU A CA 1
ATOM 1618 C C . LEU A 1 197 ? -3.748 26.209 -11.435 1.00 43.28 197 LEU A C 1
ATOM 1620 O O . LEU A 1 197 ? -3.341 26.905 -10.479 1.00 43.28 197 LEU A O 1
#

Radius of gyration: 23.27 Å; chains: 1; bounding box: 64×63×34 Å

Organism: NCBI:txid930992

Secondary structure (DSSP, 8-state):
-TTTT--HHHHHHHHHHHHHHS-TTS-GGGS-HHHHHHHHHHHHH-GGGGGGTTSGGGHHHHHHHHHHHHTHHHHHHHHHS--------------------------------------HHHHHHHHHHHH-GGGHHHHHHHHHHT--SHHHHHHHHTS-HHHHHHHHHHHHTTTT--HHHHHHHHHHHHHHHHTT-